Protein AF-A0A4P6V198-F1 (afdb_monomer)

Mean predicted aligned error: 19.73 Å

pLDDT: mean 72.61, std 20.91, range [28.31, 97.06]

Nearest PDB structures (foldseek):
  2jw1-assembly1_A  TM=6.319E-01  e=1.980E-02  Shigella flexneri

InterPro domains:
  IPR005184 Domain of unknown function DUF306, Meta/HslJ [PF03724] (179-260)
  IPR038670 HslJ-like superfamily [G3DSA:2.40.128.270] (161-264)
  IPR053147 Heat shock protein HslJ-like [PTHR35535] (14-261)

Radius of gyration: 47.32 Å; Cα contacts (8 Å, |Δi|>4): 267; chains: 1; bounding box: 116×86×100 Å

Organism: NCBI:txid1852022

Sequence (266 aa):
MKKWLVSSVSVLALLTLAACGGEDEEAARTPAETTTEQASEPAPAETESEVEREVGEAGDAIGDAARETGEAARAATEEAGETLRDMAGTANEAAQGAGETASRLRNDAEEAAGQAAEGARQLADDAASALEDAANGLSGAADGAGAAETAENALAAAGLAGPLAGTRWAWADADGAFVAFRASEISGNSGCNSFTGTFEAGEEGALEIGPLASTRMACAEAVMAAEAEFLEALQSASAYAIDGDTLTLSDADGNAVLVLDRAAAE

Solvent-accessible surface area (backbone atoms only — not comparable to full-atom values): 15539 Å² total; per-residue (Å²): 142,83,87,90,84,87,87,88,82,88,81,94,83,79,85,80,91,80,89,81,88,78,88,86,78,84,75,83,81,82,88,82,79,91,78,82,85,85,84,89,78,82,79,77,85,75,56,71,70,57,60,54,48,54,53,47,55,54,48,51,54,50,52,51,52,53,48,51,53,50,53,52,51,48,52,54,51,49,54,50,53,50,52,50,50,52,52,50,48,55,54,51,52,52,53,50,54,52,51,53,50,54,50,49,56,49,53,53,51,54,48,51,52,48,52,52,52,50,51,55,48,51,52,50,54,51,36,51,50,48,51,52,54,47,54,56,48,56,76,72,57,92,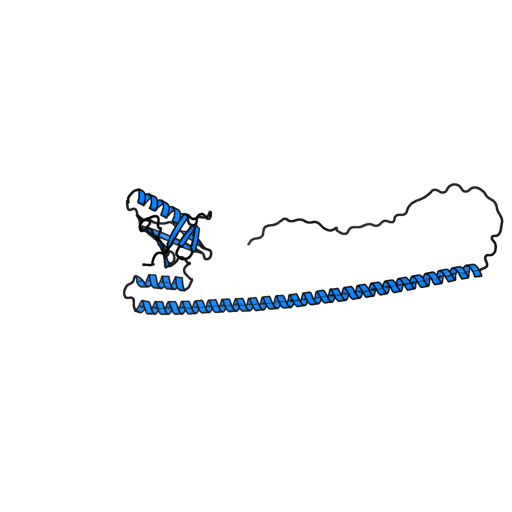56,88,68,58,60,56,56,49,54,45,52,44,33,37,73,52,67,74,26,41,96,53,34,75,40,27,30,30,35,87,93,34,76,79,15,31,45,33,30,39,81,52,37,34,35,36,30,44,51,64,33,49,37,39,33,36,45,49,60,48,100,84,34,40,31,47,48,49,79,72,49,65,59,87,68,88,65,59,71,72,47,52,52,52,23,50,54,51,57,49,33,55,56,50,25,36,27,48,48,78,57,93,57,35,41,39,29,15,29,88,89,66,48,78,57,44,68,26,40,63,39,81,74,128

Structure (mmCIF, N/CA/C/O backbone):
data_AF-A0A4P6V198-F1
#
_entry.id   AF-A0A4P6V198-F1
#
loop_
_atom_site.group_PDB
_atom_site.id
_atom_site.type_symbol
_atom_site.label_atom_id
_atom_site.label_alt_id
_atom_site.label_comp_id
_atom_site.label_asym_id
_atom_site.label_entity_id
_atom_site.label_seq_id
_atom_site.pdbx_PDB_ins_code
_atom_site.Cartn_x
_atom_site.Cartn_y
_atom_site.Cartn_z
_atom_site.occupancy
_atom_site.B_iso_or_equiv
_atom_site.auth_seq_id
_atom_site.auth_comp_id
_atom_site.auth_asym_id
_atom_site.auth_atom_id
_atom_site.pdbx_PDB_model_num
ATOM 1 N N . MET A 1 1 ? 2.540 13.621 17.315 1.00 40.84 1 MET A N 1
ATOM 2 C CA . MET A 1 1 ? 2.196 14.957 16.777 1.00 40.84 1 MET A CA 1
ATOM 3 C C . MET A 1 1 ? 1.102 14.786 15.740 1.00 40.84 1 MET A C 1
ATOM 5 O O . MET A 1 1 ? 1.412 14.206 14.715 1.00 40.84 1 MET A O 1
ATOM 9 N N . LYS A 1 2 ? -0.132 15.239 16.003 1.00 37.00 2 LYS A N 1
ATOM 10 C CA . LYS A 1 2 ? -1.037 15.890 15.029 1.00 37.00 2 LYS A CA 1
ATOM 11 C C . LYS A 1 2 ? -2.429 16.040 15.643 1.00 37.00 2 LYS A C 1
ATOM 13 O O . LYS A 1 2 ? -3.221 15.114 15.727 1.00 37.00 2 LYS A O 1
ATOM 18 N N . LYS A 1 3 ? -2.644 17.253 16.145 1.00 40.50 3 LYS A N 1
ATOM 19 C CA . LYS A 1 3 ? -3.947 17.885 16.325 1.00 40.50 3 LYS A CA 1
ATOM 20 C C . LYS A 1 3 ? -4.350 18.464 14.957 1.00 40.50 3 LYS A C 1
ATOM 22 O O . LYS A 1 3 ? -3.453 18.999 14.312 1.00 40.50 3 LYS A O 1
ATOM 27 N N . TRP A 1 4 ? -5.648 18.425 14.629 1.00 32.69 4 TRP A N 1
ATOM 28 C CA . TRP A 1 4 ? -6.459 19.358 13.803 1.00 32.69 4 TRP A CA 1
ATOM 29 C C . TRP A 1 4 ? -7.297 18.756 12.663 1.00 32.69 4 TRP A C 1
ATOM 31 O O . TRP A 1 4 ? -6.743 18.198 11.725 1.00 32.69 4 TRP A O 1
ATOM 41 N N . LEU A 1 5 ? -8.615 19.016 12.774 1.00 45.00 5 LEU A N 1
ATOM 42 C CA . LEU A 1 5 ? -9.682 19.328 11.786 1.00 45.00 5 LEU A CA 1
ATOM 43 C C . LEU A 1 5 ? -10.990 18.731 12.351 1.00 45.00 5 LEU A C 1
ATOM 45 O O . LEU A 1 5 ? -11.148 17.521 12.349 1.00 45.00 5 LEU A O 1
ATOM 49 N N . VAL A 1 6 ? -11.849 19.418 13.115 1.00 36.91 6 VAL A N 1
ATOM 50 C CA . VAL A 1 6 ? -12.606 20.681 12.956 1.00 36.91 6 VAL A CA 1
ATOM 51 C C . VAL A 1 6 ? -13.724 20.622 11.898 1.00 36.91 6 VAL A C 1
ATOM 53 O O . VAL A 1 6 ? -13.463 20.703 10.706 1.00 36.91 6 VAL A O 1
ATOM 56 N N . SER A 1 7 ? -14.954 20.653 12.431 1.00 32.94 7 SER A N 1
ATOM 57 C CA . SER A 1 7 ? -16.168 21.341 11.954 1.00 32.94 7 SER A CA 1
ATOM 58 C C . SER A 1 7 ? -17.193 20.676 11.027 1.00 32.94 7 SER A C 1
ATOM 60 O O . SER A 1 7 ? -16.883 20.102 9.994 1.00 32.94 7 SER A O 1
ATOM 62 N N . SER A 1 8 ? -18.445 21.002 11.388 1.00 34.62 8 SER A N 1
ATOM 63 C CA . SER A 1 8 ? -19.663 21.112 10.573 1.00 34.62 8 SER A CA 1
ATOM 64 C C . SER A 1 8 ? -20.494 19.852 10.353 1.00 34.62 8 SER A C 1
ATOM 66 O O . SER A 1 8 ? -20.319 19.199 9.339 1.00 34.62 8 SER A O 1
ATOM 68 N N . VAL A 1 9 ? -21.500 19.626 11.216 1.00 33.91 9 VAL A N 1
ATOM 69 C CA . VAL A 1 9 ? -22.933 19.737 10.848 1.00 33.91 9 VAL A CA 1
ATOM 70 C C . VAL A 1 9 ? -23.747 20.136 12.099 1.00 33.91 9 VAL A C 1
ATOM 72 O O . VAL A 1 9 ? -23.619 19.533 13.160 1.00 33.91 9 VAL A O 1
ATOM 75 N N . SER A 1 10 ? -24.552 21.191 11.959 1.00 35.16 10 SER A N 1
ATOM 76 C CA . SER A 1 10 ? -25.584 21.706 12.878 1.00 35.16 10 SER A CA 1
ATOM 77 C C . SER A 1 10 ? -26.632 20.644 13.267 1.00 35.16 10 SER A C 1
ATOM 79 O O . SER A 1 10 ? -26.852 19.704 12.519 1.00 35.16 10 SER A O 1
ATOM 81 N N . VAL A 1 11 ? -27.287 20.718 14.430 1.00 34.97 11 VAL A N 1
ATOM 82 C CA . VAL A 1 11 ? -28.686 21.180 14.647 1.00 34.97 11 VAL A CA 1
ATOM 83 C C . VAL A 1 11 ? -28.901 21.055 16.173 1.00 34.97 11 VAL A C 1
ATOM 85 O O . VAL A 1 11 ? -28.734 19.973 16.719 1.00 34.97 11 VAL A O 1
ATOM 88 N N . LEU A 1 12 ? -28.976 22.130 16.961 1.00 35.75 12 LEU A N 1
ATOM 89 C CA . LEU A 1 12 ? -30.140 22.993 17.221 1.00 35.75 12 LEU A CA 1
ATOM 90 C C . LEU A 1 12 ? -31.335 22.282 17.907 1.00 35.75 12 LEU A C 1
ATOM 92 O O . LEU A 1 12 ? -32.304 21.939 17.243 1.00 35.75 12 LEU A O 1
ATOM 96 N N . ALA A 1 13 ? -31.253 22.105 19.233 1.00 33.19 13 ALA A N 1
ATOM 97 C CA . ALA A 1 13 ? -32.339 21.938 20.225 1.00 33.19 13 ALA A CA 1
ATOM 98 C C . ALA A 1 13 ? -31.659 21.583 21.571 1.00 33.19 13 ALA A C 1
ATOM 100 O O . ALA A 1 13 ? -30.777 20.740 21.577 1.00 33.19 13 ALA A O 1
ATOM 101 N N . LEU A 1 14 ? -31.921 22.142 22.748 1.00 34.50 14 LEU A N 1
ATOM 102 C CA . LEU A 1 14 ? -32.991 22.982 23.253 1.00 34.50 14 LEU A CA 1
ATOM 103 C C . LEU A 1 14 ? -32.466 23.728 24.495 1.00 34.50 14 LEU A C 1
ATOM 105 O O . LEU A 1 14 ? -31.625 23.231 25.239 1.00 34.50 14 LEU A O 1
ATOM 109 N N . LEU A 1 15 ? -33.005 24.934 24.631 1.00 34.47 15 LEU A N 1
ATOM 110 C CA . LEU A 1 15 ? -32.982 25.918 25.710 1.00 34.47 15 LEU A CA 1
ATOM 111 C C . LEU A 1 15 ? -32.328 25.587 27.065 1.00 34.47 15 LEU A C 1
ATOM 113 O O . LEU A 1 15 ? -32.734 24.706 27.818 1.00 34.47 15 LEU A O 1
ATOM 117 N N . THR A 1 16 ? -31.435 26.505 27.417 1.00 35.50 16 THR A N 1
ATOM 118 C CA . THR A 1 16 ? -30.946 26.880 28.741 1.00 35.50 16 THR A CA 1
ATOM 119 C C . THR A 1 16 ? -32.055 27.407 29.662 1.00 35.50 16 THR A C 1
ATOM 121 O O . THR A 1 16 ? -32.848 28.268 29.284 1.00 35.50 16 THR A O 1
ATOM 124 N N . LEU A 1 17 ? -32.012 26.940 30.912 1.00 44.22 17 LEU A N 1
ATOM 125 C CA . LEU A 1 17 ? -32.539 27.590 32.115 1.00 44.22 17 LEU A CA 1
ATOM 126 C C . LEU A 1 17 ? -32.176 29.087 32.172 1.00 44.22 17 LEU A C 1
ATOM 128 O O . LEU A 1 17 ? -30.987 29.407 32.176 1.00 44.22 17 LEU A O 1
ATOM 132 N N . ALA A 1 18 ? -33.177 29.960 32.345 1.00 35.22 18 ALA A N 1
ATOM 133 C CA . ALA A 1 18 ? -33.109 31.158 33.195 1.00 35.22 18 ALA A CA 1
ATOM 134 C C . ALA A 1 18 ? -34.484 31.859 33.346 1.00 35.22 18 ALA A C 1
ATOM 136 O O . ALA A 1 18 ? -34.952 32.505 32.417 1.00 35.22 18 ALA A O 1
ATOM 137 N N . ALA A 1 19 ? -35.011 31.796 34.576 1.00 35.72 19 ALA A N 1
ATOM 138 C CA . ALA A 1 19 ? -35.642 32.878 35.354 1.00 35.72 19 ALA A CA 1
ATOM 139 C C . ALA A 1 19 ? -37.069 33.422 35.068 1.00 35.72 19 ALA A C 1
ATOM 141 O O . ALA A 1 19 ? -37.532 33.502 33.937 1.00 35.72 19 ALA A O 1
ATOM 142 N N . CYS A 1 20 ? -37.639 33.917 36.187 1.00 28.31 20 CYS A N 1
ATOM 143 C CA . CYS A 1 20 ? -38.848 34.730 36.440 1.00 28.31 20 CYS A CA 1
ATOM 144 C C . CYS A 1 20 ? -40.138 33.940 36.751 1.00 28.31 20 CYS A C 1
ATOM 146 O O . CYS A 1 20 ? -40.516 33.064 35.992 1.00 28.31 20 CYS A O 1
ATOM 148 N N . GLY A 1 21 ? -40.848 34.141 37.872 1.00 42.28 21 GLY A N 1
ATOM 149 C CA . GLY A 1 21 ? -40.947 35.330 38.732 1.00 42.28 21 GLY A CA 1
ATOM 150 C C . GLY A 1 21 ? -41.993 36.299 38.166 1.00 42.28 21 GLY A C 1
ATOM 151 O O . GLY A 1 21 ? -41.700 36.961 37.177 1.00 42.28 21 GLY A O 1
ATOM 152 N N . GLY A 1 22 ? -43.178 36.343 38.782 1.00 33.78 22 GLY A N 1
ATOM 153 C CA . GLY A 1 22 ? -44.373 37.119 38.399 1.00 33.78 22 GLY A CA 1
ATOM 154 C C . GLY A 1 22 ? -45.608 36.269 38.731 1.00 33.78 22 GLY A C 1
ATOM 155 O O . GLY A 1 22 ? -45.786 35.227 38.114 1.00 33.78 22 GLY A O 1
ATOM 156 N N . GLU A 1 23 ? -46.403 36.475 39.785 1.00 45.78 23 GLU A N 1
ATOM 157 C CA . GLU A 1 23 ? -46.925 37.715 40.387 1.00 45.78 23 GLU A CA 1
ATOM 158 C C . GLU A 1 23 ? -47.629 38.596 39.347 1.00 45.78 23 GLU A C 1
ATOM 160 O O . GLU A 1 23 ? -47.163 39.684 39.036 1.00 45.78 23 GLU A O 1
ATOM 165 N N . ASP A 1 24 ? -48.751 38.111 38.804 1.00 36.38 24 ASP A N 1
ATOM 166 C CA . ASP A 1 24 ? -49.714 38.960 38.097 1.00 36.38 24 ASP A CA 1
ATOM 167 C C . ASP A 1 24 ? -50.884 39.287 39.028 1.00 36.38 24 ASP A C 1
ATOM 169 O O . ASP A 1 24 ? -51.886 38.582 39.162 1.00 36.38 24 ASP A O 1
ATOM 173 N N . GLU A 1 25 ? -50.658 40.395 39.718 1.00 45.28 25 GLU A N 1
ATOM 174 C CA . GLU A 1 25 ? -51.584 41.193 40.493 1.00 45.28 25 GLU A CA 1
ATOM 175 C C . GLU A 1 25 ? -52.356 42.080 39.498 1.00 45.28 25 GLU A C 1
ATOM 177 O O . GLU A 1 25 ? -51.884 43.146 39.099 1.00 45.28 25 GLU A O 1
ATOM 182 N N . GLU A 1 26 ? -53.528 41.632 39.025 1.00 37.88 26 GLU A N 1
ATOM 183 C CA . GLU A 1 26 ? -54.365 42.468 38.157 1.00 37.88 26 GLU A CA 1
ATOM 184 C C . GLU A 1 26 ? -55.103 43.526 38.987 1.00 37.88 26 GLU A C 1
ATOM 186 O O . GLU A 1 26 ? -55.989 43.263 39.805 1.00 37.88 26 GLU A O 1
ATOM 191 N N . ALA A 1 27 ? -54.655 44.755 38.763 1.00 37.22 27 ALA A N 1
ATOM 192 C CA . ALA A 1 27 ? -55.004 45.960 39.471 1.00 37.22 27 ALA A CA 1
ATOM 193 C C . ALA A 1 27 ? -56.442 46.448 39.219 1.00 37.22 27 ALA A C 1
ATOM 195 O O . ALA A 1 27 ? -56.922 46.569 38.095 1.00 37.22 27 ALA A O 1
ATOM 196 N N . ALA A 1 28 ? -57.048 46.883 40.324 1.00 35.72 28 ALA A N 1
ATOM 197 C CA . ALA A 1 28 ? -57.717 48.173 40.469 1.00 35.72 28 ALA A CA 1
ATOM 198 C C . ALA A 1 28 ? -58.788 48.551 39.426 1.00 35.72 28 ALA A C 1
ATOM 200 O O . ALA A 1 28 ? -58.559 49.329 38.498 1.00 35.72 28 ALA A O 1
ATOM 201 N N . ARG A 1 29 ? -60.035 48.162 39.720 1.00 36.47 29 ARG A N 1
ATOM 202 C CA . ARG A 1 29 ? -61.213 48.949 39.335 1.00 36.47 29 ARG A CA 1
ATOM 203 C C . ARG A 1 29 ? -61.561 49.906 40.480 1.00 36.47 29 ARG A C 1
ATOM 205 O O . ARG A 1 29 ? -61.741 49.492 41.619 1.00 36.47 29 ARG A O 1
ATOM 212 N N . THR A 1 30 ? -61.599 51.191 40.155 1.00 37.06 30 THR A N 1
ATOM 213 C CA . THR A 1 30 ? -61.877 52.341 41.028 1.00 37.06 30 THR A CA 1
ATOM 214 C C . THR A 1 30 ? -63.181 52.215 41.830 1.00 37.06 30 THR A C 1
ATOM 216 O O . THR A 1 30 ? -64.181 51.776 41.256 1.00 37.06 30 THR A O 1
ATOM 219 N N . PRO A 1 31 ? -63.237 52.689 43.090 1.00 41.53 31 PRO A N 1
ATOM 220 C CA . PRO A 1 31 ? -64.488 52.803 43.828 1.00 41.53 31 PRO A CA 1
ATOM 221 C C . PRO A 1 31 ? -65.254 54.061 43.388 1.00 41.53 31 PRO A C 1
ATOM 223 O O . PRO A 1 31 ? -64.738 55.176 43.468 1.00 41.53 31 PRO A O 1
ATOM 226 N N . ALA A 1 32 ? -66.490 53.876 42.922 1.00 39.16 32 ALA A N 1
ATOM 227 C CA . ALA A 1 32 ? -67.470 54.946 42.792 1.00 39.16 32 ALA A CA 1
ATOM 228 C C . ALA A 1 32 ? -68.222 55.092 44.125 1.00 39.16 32 ALA A C 1
ATOM 230 O O . ALA A 1 32 ? -68.889 54.168 44.576 1.00 39.16 32 ALA A O 1
ATOM 231 N N . GLU A 1 33 ? -68.015 56.251 44.741 1.00 36.88 33 GLU A N 1
ATOM 232 C CA . GLU A 1 33 ? -68.919 57.035 45.590 1.00 36.88 33 GLU A CA 1
ATOM 233 C C . GLU A 1 33 ? -69.949 56.299 46.466 1.00 36.88 33 GLU A C 1
ATOM 235 O O . GLU A 1 33 ? -71.033 55.908 46.041 1.00 36.88 33 GLU A O 1
ATOM 240 N N . THR A 1 34 ? -69.638 56.264 47.762 1.00 35.41 34 THR A N 1
ATOM 241 C CA . THR A 1 34 ? -70.604 56.114 48.851 1.00 35.41 34 THR A CA 1
ATOM 242 C C . THR A 1 34 ? -71.320 57.444 49.077 1.00 35.41 34 THR A C 1
ATOM 244 O O . THR A 1 34 ? -70.694 58.433 49.456 1.00 35.41 34 THR A O 1
ATOM 247 N N . THR A 1 35 ? -72.642 57.478 48.935 1.00 36.41 35 THR A N 1
ATOM 248 C CA . THR A 1 35 ? -73.511 58.390 49.696 1.00 36.41 35 THR A CA 1
ATOM 249 C C . THR A 1 35 ? -74.859 57.709 49.932 1.00 36.41 35 THR A C 1
ATOM 251 O O . THR A 1 35 ? -75.314 56.947 49.083 1.00 36.41 35 THR A O 1
ATOM 254 N N . THR A 1 36 ? -75.460 58.036 51.084 1.00 37.34 36 THR A N 1
ATOM 255 C CA . THR A 1 36 ? -76.776 57.621 51.614 1.00 37.34 36 THR A CA 1
ATOM 256 C C . THR A 1 36 ? -76.682 56.361 52.484 1.00 37.34 36 THR A C 1
ATOM 258 O O . THR A 1 36 ? -76.575 55.253 51.982 1.00 37.34 36 THR A O 1
ATOM 261 N N . GLU A 1 37 ? -76.461 56.458 53.799 1.00 43.19 37 GLU A N 1
ATOM 262 C CA . GLU A 1 37 ? -77.313 57.025 54.869 1.00 43.19 37 GLU A CA 1
ATOM 263 C C . GLU A 1 37 ? -78.656 56.291 55.043 1.00 43.19 37 GLU A C 1
ATOM 265 O O . GLU A 1 37 ? -79.397 56.113 54.085 1.00 43.19 37 GLU A O 1
ATOM 270 N N . GLN A 1 38 ? -78.967 55.989 56.314 1.00 38.66 38 GLN A N 1
ATOM 271 C CA . GLN A 1 38 ? -80.179 55.374 56.893 1.00 38.66 38 GLN A CA 1
ATOM 272 C C . GLN A 1 38 ? -80.103 53.843 57.041 1.00 38.66 38 GLN A C 1
ATOM 274 O O . GLN A 1 38 ? -80.097 53.102 56.072 1.00 38.66 38 GLN A O 1
ATOM 279 N N . ALA A 1 39 ? -79.785 53.326 58.230 1.00 37.56 39 ALA A N 1
ATOM 280 C CA . ALA A 1 39 ? -80.599 53.246 59.451 1.00 37.56 39 ALA A CA 1
ATOM 281 C C . ALA A 1 39 ? -81.556 52.042 59.456 1.00 37.56 39 ALA A C 1
ATOM 283 O O . ALA A 1 39 ? -82.520 51.999 58.709 1.00 37.56 39 ALA A O 1
ATOM 284 N N . SER A 1 40 ? -81.309 51.169 60.440 1.00 47.22 40 SER A N 1
ATOM 285 C CA . SER A 1 40 ? -82.310 50.409 61.193 1.00 47.22 40 SER A CA 1
ATOM 286 C C . SER A 1 40 ? -83.141 49.366 60.441 1.00 47.22 40 SER A C 1
ATOM 288 O O . SER A 1 40 ? -84.242 49.669 60.013 1.00 47.22 40 SER A O 1
ATOM 290 N N . GLU A 1 41 ? -82.701 48.106 60.500 1.00 47.69 41 GLU A N 1
ATOM 291 C CA . GLU A 1 41 ? -83.552 46.937 60.790 1.00 47.69 41 GLU A CA 1
ATOM 292 C C . GLU A 1 41 ? -82.649 45.751 61.206 1.00 47.69 41 GLU A C 1
ATOM 294 O O . GLU A 1 41 ? -81.557 45.601 60.651 1.00 47.69 41 GLU A O 1
ATOM 299 N N . PRO A 1 42 ? -83.010 44.943 62.224 1.00 50.31 42 PRO A N 1
ATOM 300 C CA . PRO A 1 42 ? -82.193 43.809 62.643 1.00 50.31 42 PRO A CA 1
ATOM 301 C C . PRO A 1 42 ? -82.349 42.666 61.631 1.00 50.31 42 PRO A C 1
ATOM 303 O O . PRO A 1 42 ? -83.466 42.221 61.371 1.00 50.31 42 PRO A O 1
ATOM 306 N N . ALA A 1 43 ? -81.240 42.171 61.077 1.00 46.41 43 ALA A N 1
ATOM 307 C CA . ALA A 1 43 ? -81.253 40.906 60.347 1.00 46.41 43 ALA A CA 1
ATOM 308 C C . ALA A 1 43 ? -81.722 39.782 61.297 1.00 46.41 43 ALA A C 1
ATOM 310 O O . ALA A 1 43 ? -81.362 39.803 62.482 1.00 46.41 43 ALA A O 1
ATOM 311 N N . PRO A 1 44 ? -82.564 38.845 60.827 1.00 49.88 44 PRO A N 1
ATOM 312 C CA . PRO A 1 44 ? -83.130 37.805 61.673 1.00 49.88 44 PRO A CA 1
ATOM 313 C C . PRO A 1 44 ? -82.014 36.921 62.233 1.00 49.88 44 PRO A C 1
ATOM 315 O O . PRO A 1 44 ? -80.986 36.718 61.593 1.00 49.88 44 PRO A O 1
ATOM 318 N N . ALA A 1 45 ? -82.217 36.409 63.446 1.00 52.22 45 ALA A N 1
ATOM 319 C CA . ALA A 1 45 ? -81.356 35.399 64.037 1.00 52.22 45 ALA A CA 1
ATOM 320 C C . ALA A 1 45 ? -81.392 34.139 63.159 1.00 52.22 45 ALA A C 1
ATOM 322 O O . ALA A 1 45 ? -82.294 33.313 63.291 1.00 52.22 45 ALA A O 1
ATOM 323 N N . GLU A 1 46 ? -80.432 34.017 62.246 1.00 50.97 46 GLU A N 1
ATOM 324 C CA . GLU A 1 46 ? -80.114 32.741 61.621 1.00 50.97 46 GLU A CA 1
ATOM 325 C C . GLU A 1 46 ? -79.646 31.832 62.758 1.00 50.97 46 GLU A C 1
ATOM 327 O O . GLU A 1 46 ? -78.729 32.157 63.515 1.00 50.97 46 GLU A O 1
ATOM 332 N N . THR A 1 47 ? -80.392 30.760 62.990 1.00 56.62 47 THR A N 1
ATOM 333 C CA . THR A 1 47 ? -80.166 29.855 64.114 1.00 56.62 47 THR A CA 1
ATOM 334 C C . THR A 1 47 ? -78.773 29.240 63.987 1.00 56.62 47 THR A C 1
ATOM 336 O O . THR A 1 47 ? -78.469 28.703 62.924 1.00 56.62 47 THR A O 1
ATOM 339 N N . GLU A 1 48 ? -77.957 29.267 65.051 1.00 59.81 48 GLU A N 1
ATOM 340 C CA . GLU A 1 48 ? -76.603 28.666 65.107 1.00 59.81 48 GLU A CA 1
ATOM 341 C C . GLU A 1 48 ? -76.539 27.255 64.477 1.00 59.81 48 GLU A C 1
ATOM 343 O O . GLU A 1 48 ? -75.542 26.898 63.858 1.00 59.81 48 GLU A O 1
ATOM 348 N N . SER A 1 49 ? -77.645 26.503 64.515 1.00 64.00 49 SER A N 1
ATOM 349 C CA . SER A 1 49 ? -77.793 25.174 63.915 1.00 64.00 49 SER A CA 1
ATOM 350 C C . SER A 1 49 ? -77.687 25.096 62.383 1.00 64.00 49 SER A C 1
ATOM 352 O O . SER A 1 49 ? -77.335 24.037 61.872 1.00 64.00 49 SER A O 1
ATOM 354 N N . GLU A 1 50 ? -78.019 26.151 61.630 1.00 68.25 50 GLU A N 1
ATOM 355 C CA . GLU A 1 50 ? -77.894 26.147 60.156 1.00 68.25 50 GLU A CA 1
ATOM 356 C C . GLU A 1 50 ? -76.432 26.369 59.744 1.00 68.25 50 GLU A C 1
ATOM 358 O O . GLU A 1 50 ? -75.893 25.622 58.928 1.00 68.25 50 GLU A O 1
ATOM 363 N N . VAL A 1 51 ? -75.760 27.315 60.408 1.00 68.88 51 VAL A N 1
ATOM 364 C CA . VAL A 1 51 ? -74.331 27.598 60.218 1.00 68.88 51 VAL A CA 1
ATOM 365 C C . VAL A 1 51 ? -73.480 26.378 60.586 1.00 68.88 51 VAL A C 1
ATOM 367 O O . VAL A 1 51 ? -72.583 26.010 59.834 1.00 68.88 51 VAL A O 1
ATOM 370 N N . GLU A 1 52 ? -73.777 25.693 61.696 1.00 72.50 52 GLU A N 1
ATOM 371 C CA . GLU A 1 52 ? -73.081 24.450 62.067 1.00 72.50 52 GLU A CA 1
ATOM 372 C C . GLU A 1 52 ? -73.282 23.324 61.038 1.00 72.50 52 GLU A C 1
ATOM 374 O O . GLU A 1 52 ? -72.355 22.553 60.779 1.00 72.50 52 GLU A O 1
ATOM 379 N N . ARG A 1 53 ? -74.467 23.237 60.416 1.00 76.25 53 ARG A N 1
ATOM 380 C CA . ARG A 1 53 ? -74.766 22.229 59.390 1.00 76.25 53 ARG A CA 1
ATOM 381 C C . ARG A 1 53 ? -73.994 22.491 58.096 1.00 76.25 53 ARG A C 1
ATOM 383 O O . ARG A 1 53 ? -73.420 21.556 57.545 1.00 76.25 53 ARG A O 1
ATOM 390 N N . GLU A 1 54 ? -73.947 23.739 57.631 1.00 73.50 54 GLU A N 1
ATOM 391 C CA . GLU A 1 54 ? -73.175 24.113 56.437 1.00 73.50 54 GLU A CA 1
ATOM 392 C C . GLU A 1 54 ? -71.662 23.981 56.658 1.00 73.50 54 GLU A C 1
ATOM 394 O O . GLU A 1 54 ? -70.948 23.504 55.776 1.00 73.50 54 GLU A O 1
ATOM 399 N N . VAL A 1 55 ? -71.165 24.326 57.853 1.00 77.31 55 VAL A N 1
ATOM 400 C CA . VAL A 1 55 ? -69.756 24.115 58.224 1.00 77.31 55 VAL A CA 1
ATOM 401 C C . VAL A 1 55 ? -69.408 22.622 58.273 1.00 77.31 55 VAL A C 1
ATOM 403 O O . VAL A 1 55 ? -68.325 22.240 57.830 1.00 77.31 55 VAL A O 1
ATOM 406 N N . GLY A 1 56 ? -70.316 21.769 58.759 1.00 82.88 56 GLY A N 1
ATOM 407 C CA . GLY A 1 56 ? -70.149 20.312 58.733 1.00 82.88 56 GLY A CA 1
ATOM 408 C C . GLY A 1 56 ? -70.077 19.745 57.312 1.00 82.88 56 GLY A C 1
ATOM 409 O O . GLY A 1 56 ? -69.141 19.017 56.993 1.00 82.88 56 GLY A O 1
ATOM 410 N N . GLU A 1 57 ? -71.003 20.146 56.437 1.00 82.62 57 GLU A N 1
ATOM 411 C CA . GLU A 1 57 ? -71.056 19.704 55.033 1.00 82.62 57 GLU A CA 1
ATOM 412 C C . GLU A 1 57 ? -69.821 20.165 54.236 1.00 82.62 57 GLU A C 1
ATOM 414 O O . GLU A 1 57 ? -69.248 19.398 53.458 1.00 82.62 57 GLU A O 1
ATOM 419 N N . ALA A 1 58 ? -69.338 21.386 54.492 1.00 79.06 58 ALA A N 1
ATOM 420 C CA . ALA A 1 58 ? -68.076 21.874 53.942 1.00 79.06 58 ALA A CA 1
ATOM 421 C C . ALA A 1 58 ? -66.862 21.084 54.469 1.00 79.06 58 ALA A C 1
ATOM 423 O O . ALA A 1 58 ? -65.938 20.796 53.708 1.00 79.06 58 ALA A O 1
ATOM 424 N N . GLY A 1 59 ? -66.858 20.709 55.752 1.00 85.69 59 GLY A N 1
ATOM 425 C CA . GLY A 1 59 ? -65.813 19.880 56.356 1.00 85.69 59 GLY A CA 1
ATOM 426 C C . GLY A 1 59 ? -65.731 18.481 55.740 1.00 85.69 59 GLY A C 1
ATOM 427 O O . GLY A 1 59 ? -64.632 18.028 55.411 1.00 85.69 59 GLY A O 1
ATOM 428 N N . ASP A 1 60 ? -66.878 17.835 55.521 1.00 89.12 60 ASP A N 1
ATOM 429 C CA . ASP A 1 60 ? -66.963 16.522 54.872 1.00 89.12 60 ASP A CA 1
ATOM 430 C C . ASP A 1 60 ? -66.482 16.588 53.414 1.00 89.12 60 ASP A C 1
ATOM 432 O O . ASP A 1 60 ? -65.646 15.780 53.004 1.00 89.12 60 ASP A O 1
ATOM 436 N N . ALA A 1 61 ? -66.903 17.608 52.655 1.00 85.12 61 ALA A N 1
ATOM 437 C CA . ALA A 1 61 ? -66.449 17.820 51.278 1.00 85.12 61 ALA A CA 1
ATOM 438 C C . ALA A 1 61 ? -64.927 18.046 51.185 1.00 85.12 61 ALA A C 1
ATOM 440 O O . ALA A 1 61 ? -64.265 17.518 50.288 1.00 85.12 61 ALA A O 1
ATOM 441 N N . ILE A 1 62 ? -64.348 18.797 52.130 1.00 81.69 62 ILE A N 1
ATOM 442 C CA . ILE A 1 62 ? -62.893 18.985 52.229 1.00 81.69 62 ILE A CA 1
ATOM 443 C C . ILE A 1 62 ? -62.198 17.662 52.584 1.00 81.69 62 ILE A C 1
ATOM 445 O O . ILE A 1 62 ? -61.152 17.349 52.012 1.00 81.69 62 ILE A O 1
ATOM 449 N N . GLY A 1 63 ? -62.763 16.876 53.505 1.00 86.94 63 GLY A N 1
ATOM 450 C CA . GLY A 1 63 ? -62.239 15.565 53.889 1.00 86.94 63 GLY A CA 1
ATOM 451 C C . GLY A 1 63 ? -62.214 14.572 52.724 1.00 86.94 63 GLY A C 1
ATOM 452 O O . GLY A 1 63 ? -61.204 13.898 52.510 1.00 86.94 63 GLY A O 1
ATOM 453 N N . ASP A 1 64 ? -63.284 14.529 51.931 1.00 90.88 64 ASP A N 1
ATOM 454 C CA . ASP A 1 64 ? -63.371 13.686 50.740 1.00 90.88 64 ASP A CA 1
ATOM 455 C C . ASP A 1 64 ? -62.397 14.124 49.644 1.00 90.88 64 ASP A C 1
ATOM 457 O O . ASP A 1 64 ? -61.674 13.282 49.106 1.00 90.88 64 ASP A O 1
ATOM 461 N N . ALA A 1 65 ? -62.282 15.430 49.382 1.00 80.44 65 ALA A N 1
ATOM 462 C CA . ALA A 1 65 ? -61.298 15.960 48.438 1.00 80.44 65 ALA A CA 1
ATOM 463 C C . ALA A 1 65 ? -59.851 15.661 48.882 1.00 80.44 65 ALA A C 1
ATOM 465 O O . ALA A 1 65 ? -58.999 15.302 48.066 1.00 80.44 65 ALA A O 1
ATOM 466 N N . ALA A 1 66 ? -59.552 15.751 50.183 1.00 78.38 66 ALA A N 1
ATOM 467 C CA . ALA A 1 66 ? -58.239 15.402 50.730 1.00 78.38 66 ALA A CA 1
ATOM 468 C C . ALA A 1 66 ? -57.928 13.898 50.594 1.00 78.38 66 ALA A C 1
ATOM 470 O O . ALA A 1 66 ? -56.787 13.512 50.332 1.00 78.38 66 ALA A O 1
ATOM 471 N N . ARG A 1 67 ? -58.938 13.035 50.750 1.00 90.12 67 ARG A N 1
ATOM 472 C CA . ARG A 1 67 ? -58.794 11.587 50.561 1.00 90.12 67 ARG A CA 1
ATOM 473 C C . ARG A 1 67 ? -58.572 11.235 49.090 1.00 90.12 67 ARG A C 1
ATOM 475 O O . ARG A 1 67 ? -57.637 10.494 48.800 1.00 90.12 67 ARG A O 1
ATOM 482 N N . GLU A 1 68 ? -59.358 11.803 48.178 1.00 88.25 68 GLU A N 1
ATOM 483 C CA . GLU A 1 68 ? -59.216 11.603 46.729 1.00 88.25 68 GLU A CA 1
ATOM 484 C C . GLU A 1 68 ? -57.848 12.081 46.223 1.00 88.25 68 GLU A C 1
ATOM 486 O O . GLU A 1 68 ? -57.140 11.348 45.533 1.00 88.25 68 GLU A O 1
ATOM 491 N N . THR A 1 69 ? -57.417 13.277 46.633 1.00 82.88 69 THR A N 1
ATOM 492 C CA . THR A 1 69 ? -56.084 13.796 46.281 1.00 82.88 69 THR A CA 1
ATOM 493 C C . THR A 1 69 ? -54.959 12.942 46.866 1.00 82.88 69 THR A C 1
ATOM 495 O O . THR A 1 69 ? -53.953 12.713 46.196 1.00 82.88 69 THR A O 1
ATOM 498 N N . GLY A 1 70 ? -55.127 12.410 48.080 1.00 79.25 70 GLY A N 1
ATOM 499 C CA . GLY A 1 70 ? -54.184 11.471 48.688 1.00 79.25 70 GLY A CA 1
ATOM 500 C C . GLY A 1 70 ? -54.110 10.122 47.963 1.00 79.25 70 GLY A C 1
ATOM 501 O O . GLY A 1 70 ? -53.019 9.572 47.804 1.00 79.25 70 GLY A O 1
ATOM 502 N N . GLU A 1 71 ? -55.242 9.588 47.502 1.00 88.44 71 GLU A N 1
ATOM 503 C CA . GLU A 1 71 ? -55.317 8.362 46.696 1.00 88.44 71 GLU A CA 1
ATOM 504 C C . GLU A 1 71 ? -54.664 8.563 45.321 1.00 88.44 71 GLU A C 1
ATOM 506 O O . GLU A 1 71 ? -53.822 7.755 44.924 1.00 88.44 71 GLU A O 1
ATOM 511 N N . ALA A 1 72 ? -54.952 9.680 44.648 1.00 76.31 72 ALA A N 1
ATOM 512 C CA . ALA A 1 72 ? -54.327 10.044 43.378 1.00 76.31 72 ALA A CA 1
ATOM 513 C C . ALA A 1 72 ? -52.808 10.242 43.515 1.00 76.31 72 ALA A C 1
ATOM 515 O O . ALA A 1 72 ? -52.041 9.750 42.688 1.00 76.31 72 ALA A O 1
ATOM 516 N N . ALA A 1 73 ? -52.351 10.900 44.587 1.00 64.75 73 ALA A N 1
ATOM 517 C CA . ALA A 1 73 ? -50.928 11.067 44.864 1.00 64.75 73 ALA A CA 1
ATOM 518 C C . ALA A 1 73 ? -50.227 9.720 45.102 1.00 64.75 73 ALA A C 1
ATOM 520 O O . ALA A 1 73 ? -49.133 9.503 44.584 1.00 64.75 73 ALA A O 1
ATOM 521 N N . ARG A 1 74 ? -50.856 8.791 45.839 1.00 81.19 74 ARG A N 1
ATOM 522 C CA . ARG A 1 74 ? -50.314 7.439 46.056 1.00 81.19 74 ARG A CA 1
ATOM 523 C C . ARG A 1 74 ? -50.209 6.651 44.754 1.00 81.19 74 ARG A C 1
ATOM 525 O O . ARG A 1 74 ? -49.140 6.110 44.485 1.00 81.19 74 ARG A O 1
ATOM 532 N N . ALA A 1 75 ? -51.264 6.649 43.939 1.00 85.69 75 ALA A N 1
ATOM 533 C CA . ALA A 1 75 ? -51.263 5.982 42.638 1.00 85.69 75 ALA A CA 1
ATOM 534 C C . ALA A 1 75 ? -50.158 6.537 41.723 1.00 85.69 75 ALA A C 1
ATOM 536 O O . ALA A 1 75 ? -49.371 5.772 41.174 1.00 85.69 75 ALA A O 1
ATOM 537 N N . ALA A 1 76 ? -50.016 7.865 41.655 1.00 67.75 76 ALA A N 1
ATOM 538 C CA . ALA A 1 76 ? -48.956 8.506 40.881 1.00 67.75 76 ALA A CA 1
ATOM 539 C C . ALA A 1 76 ? -47.547 8.141 41.389 1.00 67.75 76 ALA A C 1
ATOM 541 O O . ALA A 1 76 ? -46.633 7.937 40.591 1.00 67.75 76 ALA A O 1
ATOM 542 N N . THR A 1 77 ? -47.347 8.027 42.709 1.00 75.25 77 THR A N 1
ATOM 543 C CA . THR A 1 77 ? -46.054 7.582 43.262 1.00 75.25 77 THR A CA 1
ATOM 544 C C . THR A 1 77 ? -45.766 6.104 43.008 1.00 75.25 77 THR A C 1
ATOM 546 O O . THR A 1 77 ? -44.603 5.739 42.842 1.00 75.25 77 THR A O 1
ATOM 549 N N . GLU A 1 78 ? -46.795 5.258 42.969 1.00 90.44 78 GLU A N 1
ATOM 550 C CA . GLU A 1 78 ? -46.661 3.833 42.666 1.00 90.44 78 GLU A CA 1
ATOM 551 C C . GLU A 1 78 ? -46.282 3.629 41.195 1.00 90.44 78 GLU A C 1
ATOM 553 O O . GLU A 1 78 ? -45.265 2.991 40.924 1.00 90.44 78 GLU A O 1
ATOM 558 N N . GLU A 1 79 ? -46.988 4.290 40.273 1.00 84.31 79 GLU A N 1
ATOM 559 C CA . GLU A 1 79 ? -46.693 4.288 38.832 1.00 84.31 79 GLU A CA 1
ATOM 560 C C . GLU A 1 79 ? -4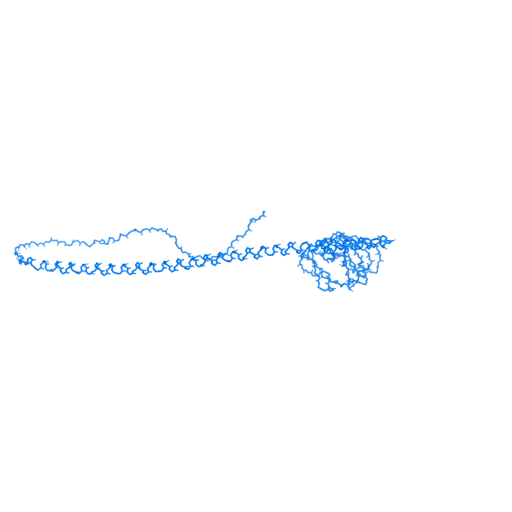5.287 4.840 38.534 1.00 84.31 79 GLU A C 1
ATOM 562 O O . GLU A 1 79 ? -44.5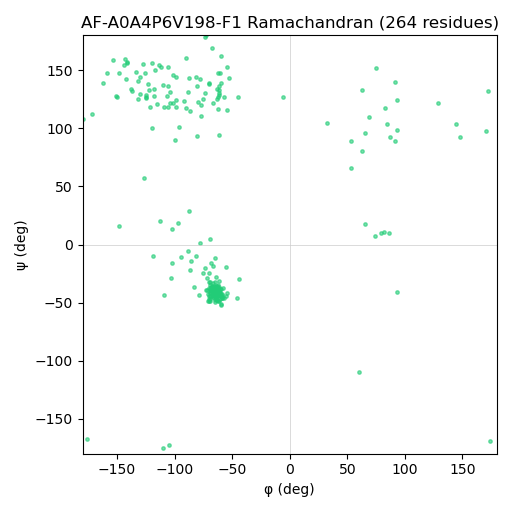06 4.244 37.782 1.00 84.31 79 GLU A O 1
ATOM 567 N N . ALA A 1 80 ? -44.905 5.947 39.181 1.00 71.81 80 ALA A N 1
ATOM 568 C CA . ALA A 1 80 ? -43.552 6.489 39.071 1.00 71.81 80 ALA A CA 1
ATOM 569 C C . ALA A 1 80 ? -42.498 5.507 39.617 1.00 71.81 80 ALA A C 1
ATOM 571 O O . ALA A 1 80 ? -41.420 5.355 39.040 1.00 71.81 80 ALA A O 1
ATOM 572 N N . GLY A 1 81 ? -42.802 4.815 40.718 1.00 80.94 81 GLY A N 1
ATOM 573 C CA . GLY A 1 81 ? -41.922 3.819 41.324 1.00 80.94 81 GLY A CA 1
ATOM 574 C C . GLY A 1 81 ? -41.765 2.544 40.491 1.00 80.94 81 GLY A C 1
ATOM 575 O O . GLY A 1 81 ? -40.701 1.923 40.533 1.00 80.94 81 GLY A O 1
ATOM 576 N N . GLU A 1 82 ? -42.796 2.136 39.753 1.00 90.12 82 GLU A N 1
ATOM 577 C CA . GLU A 1 82 ? -42.735 1.042 38.775 1.00 90.12 82 GLU A CA 1
ATOM 578 C C . GLU A 1 82 ? -41.899 1.443 37.561 1.00 90.12 82 GLU A C 1
ATOM 580 O O . GLU A 1 82 ? -40.928 0.760 37.240 1.00 90.12 82 GLU A O 1
ATOM 585 N N . THR A 1 83 ? -42.166 2.620 36.992 1.00 83.38 83 THR A N 1
ATOM 586 C CA . THR A 1 83 ? -41.396 3.162 35.862 1.00 83.38 83 THR A CA 1
ATOM 587 C C . THR A 1 83 ? -39.899 3.239 36.183 1.00 83.38 83 THR A C 1
ATOM 589 O O . THR A 1 83 ? -39.058 2.823 35.387 1.00 83.38 83 THR A O 1
ATOM 592 N N . LEU A 1 84 ? -39.536 3.719 37.379 1.00 81.06 84 LEU A N 1
ATOM 593 C CA . LEU A 1 84 ? -38.136 3.784 37.809 1.00 81.06 84 LEU A CA 1
ATOM 594 C C . LEU A 1 84 ? -37.496 2.399 37.982 1.00 81.06 84 LEU A C 1
ATOM 596 O O . LEU A 1 84 ? -36.311 2.241 37.680 1.00 81.06 84 LEU A O 1
ATOM 600 N N . ARG A 1 85 ? -38.250 1.397 38.453 1.00 88.56 85 ARG A N 1
ATOM 601 C CA . ARG A 1 85 ? -37.764 0.011 38.560 1.00 88.56 85 ARG A CA 1
ATOM 602 C C . ARG A 1 85 ? -37.488 -0.588 37.183 1.00 88.56 85 ARG A C 1
ATOM 604 O O . ARG A 1 85 ? -36.425 -1.181 37.002 1.00 88.56 85 ARG A O 1
ATOM 611 N N . ASP A 1 86 ? -38.370 -0.364 36.215 1.00 91.75 86 ASP A N 1
ATOM 612 C CA . ASP A 1 86 ? -38.199 -0.845 34.840 1.00 91.75 86 ASP A CA 1
ATOM 613 C C . ASP A 1 86 ? -37.014 -0.165 34.140 1.00 91.75 86 ASP A C 1
ATOM 615 O O . ASP A 1 86 ? -36.184 -0.823 33.501 1.00 91.75 86 ASP A O 1
ATOM 619 N N . MET A 1 87 ? -36.867 1.152 34.325 1.00 75.62 87 MET A N 1
ATOM 620 C CA . MET A 1 87 ? -35.708 1.901 33.830 1.00 75.62 87 MET A CA 1
ATOM 621 C C . MET A 1 87 ? -34.396 1.390 34.440 1.00 75.62 87 MET A C 1
ATOM 623 O O . MET A 1 87 ? -33.407 1.226 33.722 1.00 75.62 87 MET A O 1
ATOM 627 N N . ALA A 1 88 ? -34.374 1.104 35.746 1.00 77.25 88 ALA A N 1
ATOM 628 C CA . ALA A 1 88 ? -33.203 0.543 36.416 1.00 77.25 88 ALA A CA 1
ATOM 629 C C . ALA A 1 88 ? -32.869 -0.875 35.916 1.00 77.25 88 ALA A C 1
ATOM 631 O O . ALA A 1 88 ? -31.693 -1.187 35.722 1.00 77.25 88 ALA A O 1
ATOM 632 N N . GLY A 1 89 ? -33.883 -1.709 35.661 1.00 84.69 89 GLY A N 1
ATOM 633 C CA . GLY A 1 89 ? -33.717 -3.036 35.061 1.00 84.69 89 GLY A CA 1
ATOM 634 C C . GLY A 1 89 ? -33.067 -2.958 33.680 1.00 84.69 89 GLY A C 1
ATOM 635 O O . GLY A 1 89 ? -32.013 -3.555 33.460 1.00 84.69 89 GLY A O 1
ATOM 636 N N . THR A 1 90 ? -33.622 -2.119 32.804 1.00 85.00 90 THR A N 1
ATOM 637 C CA . THR A 1 90 ? -33.103 -1.890 31.445 1.00 85.00 90 THR A CA 1
ATOM 638 C C . THR A 1 90 ? -31.654 -1.385 31.466 1.00 85.00 90 THR A C 1
ATOM 640 O O . THR A 1 90 ? -30.805 -1.856 30.709 1.00 85.00 90 THR A O 1
ATOM 643 N N . ALA A 1 91 ? -31.333 -0.444 32.362 1.00 72.06 91 ALA A N 1
ATOM 644 C CA . ALA A 1 91 ? -29.973 0.074 32.512 1.00 72.06 91 ALA A CA 1
ATOM 645 C C . ALA A 1 91 ? -28.981 -1.007 32.981 1.00 72.06 91 ALA A C 1
ATOM 647 O O . ALA A 1 91 ? -27.845 -1.059 32.504 1.00 72.06 91 ALA A O 1
ATOM 648 N N . ASN A 1 92 ? -29.404 -1.886 33.891 1.00 85.62 92 ASN A N 1
ATOM 649 C CA . ASN A 1 92 ? -28.585 -2.985 34.394 1.00 85.62 92 ASN A CA 1
ATOM 650 C C . ASN A 1 92 ? -28.343 -4.073 33.330 1.00 85.62 92 ASN A C 1
ATOM 652 O O . ASN A 1 92 ? -27.239 -4.610 33.246 1.00 85.62 92 ASN A O 1
ATOM 656 N N . GLU A 1 93 ? -29.338 -4.381 32.496 1.00 86.62 93 GLU A N 1
ATOM 657 C CA . GLU A 1 93 ? -29.183 -5.285 31.346 1.00 86.62 93 GLU A CA 1
ATOM 658 C C . GLU A 1 93 ? -28.221 -4.708 30.301 1.00 86.62 93 GLU A C 1
ATOM 660 O O . GLU A 1 93 ? -27.309 -5.400 29.846 1.00 86.62 93 GLU A O 1
ATOM 665 N N . ALA A 1 94 ? -28.348 -3.416 29.982 1.00 74.06 94 ALA A N 1
ATOM 666 C CA . ALA A 1 94 ? -27.433 -2.733 29.071 1.00 74.06 94 ALA A CA 1
ATOM 667 C C . ALA A 1 94 ? -25.984 -2.727 29.596 1.00 74.06 94 ALA A C 1
ATOM 669 O O . ALA A 1 94 ? -25.045 -2.969 28.835 1.00 74.06 94 ALA A O 1
ATOM 670 N N . ALA A 1 95 ? -25.790 -2.499 30.900 1.00 73.69 95 ALA A N 1
ATOM 671 C CA . ALA A 1 95 ? -24.472 -2.544 31.531 1.00 73.69 95 ALA A CA 1
ATOM 672 C C . ALA A 1 95 ? -23.848 -3.951 31.484 1.00 73.69 95 ALA A C 1
ATOM 674 O O . ALA A 1 95 ? -22.657 -4.085 31.194 1.00 73.69 95 ALA A O 1
ATOM 675 N N . GLN A 1 96 ? -24.645 -4.999 31.717 1.00 88.31 96 GLN A N 1
ATOM 676 C CA . GLN A 1 96 ? -24.194 -6.389 31.590 1.00 88.31 96 GLN A CA 1
ATOM 677 C C . GLN A 1 96 ? -23.805 -6.729 30.146 1.00 88.31 96 GLN A C 1
ATOM 679 O O . GLN A 1 96 ? -22.699 -7.221 29.924 1.00 88.31 96 GLN A O 1
ATOM 684 N N . GLY A 1 97 ? -24.639 -6.374 29.162 1.00 85.31 97 GLY A N 1
ATOM 685 C CA . GLY A 1 97 ? -24.341 -6.610 27.745 1.00 85.31 97 GLY A CA 1
ATOM 686 C C . GLY A 1 97 ? -23.083 -5.873 27.267 1.00 85.31 97 GLY A C 1
ATOM 687 O O . GLY A 1 97 ? -22.283 -6.419 26.499 1.00 85.31 97 GLY A O 1
ATOM 688 N N . ALA A 1 98 ? -22.844 -4.657 27.769 1.00 76.50 98 ALA A N 1
ATOM 689 C CA . ALA A 1 98 ? -21.603 -3.925 27.520 1.00 76.50 98 ALA A CA 1
ATOM 690 C C . ALA A 1 98 ? -20.378 -4.635 28.129 1.00 76.50 98 ALA A C 1
ATOM 692 O O . ALA A 1 98 ? -19.335 -4.725 27.479 1.00 76.50 98 ALA A O 1
ATOM 693 N N . GLY A 1 99 ? -20.504 -5.187 29.341 1.00 86.38 99 GLY A N 1
ATOM 694 C CA . GLY A 1 99 ? -19.451 -5.973 29.992 1.00 86.38 99 GLY A CA 1
ATOM 695 C C . GLY A 1 99 ? -19.113 -7.267 29.244 1.00 86.38 99 GLY A C 1
ATOM 696 O O . GLY A 1 99 ? -17.935 -7.592 29.062 1.00 86.38 99 GLY A O 1
ATOM 697 N N . GLU A 1 100 ? -20.125 -7.982 28.749 1.00 90.75 100 GLU A N 1
ATOM 698 C CA . GLU A 1 100 ? -19.937 -9.180 27.924 1.00 90.75 100 GLU A CA 1
ATOM 699 C C . GLU A 1 100 ? -19.259 -8.846 26.593 1.00 90.75 100 GLU A C 1
ATOM 701 O O . GLU A 1 100 ? -18.319 -9.528 26.188 1.00 90.75 100 GLU A O 1
ATOM 706 N N . THR A 1 101 ? -19.683 -7.764 25.937 1.00 86.31 101 THR A N 1
ATOM 707 C CA . THR A 1 101 ? -19.082 -7.298 24.678 1.00 86.31 101 THR A CA 1
ATOM 708 C C . THR A 1 101 ? -17.620 -6.903 24.874 1.00 86.31 101 THR A C 1
ATOM 710 O O . THR A 1 101 ? -16.764 -7.317 24.096 1.00 86.31 101 THR A O 1
ATOM 713 N N . ALA A 1 102 ? -17.303 -6.169 25.945 1.00 80.25 102 ALA A N 1
ATOM 714 C CA . ALA A 1 102 ? -15.927 -5.804 26.276 1.00 80.25 102 ALA A CA 1
ATOM 715 C C . ALA A 1 102 ? -15.053 -7.032 26.582 1.00 80.25 102 ALA A C 1
ATOM 717 O O . ALA A 1 102 ? -13.874 -7.053 26.231 1.00 80.25 102 ALA A O 1
ATOM 718 N N . SER A 1 103 ? -15.626 -8.062 27.213 1.00 90.12 103 SER A N 1
ATOM 719 C CA . SER A 1 103 ? -14.926 -9.321 27.486 1.00 90.12 103 SER A CA 1
ATOM 720 C C . SER A 1 103 ? -14.663 -10.119 26.205 1.00 90.12 103 SER A C 1
ATOM 722 O O . SER A 1 103 ? -13.552 -10.611 26.031 1.00 90.12 103 SER A O 1
ATOM 724 N N . ARG A 1 104 ? -15.634 -10.192 25.278 1.00 90.06 104 ARG A N 1
ATOM 725 C CA . ARG A 1 104 ? -15.444 -10.814 23.952 1.00 90.06 104 ARG A CA 1
ATOM 726 C C . ARG A 1 104 ? -14.338 -10.117 23.165 1.00 90.06 104 ARG A C 1
ATOM 728 O O . ARG A 1 104 ? -13.377 -10.768 22.789 1.00 90.06 104 ARG A O 1
ATOM 735 N N . LEU A 1 105 ? -14.403 -8.789 23.043 1.00 81.19 105 LEU A N 1
ATOM 736 C CA . LEU A 1 105 ? -13.385 -8.007 22.331 1.00 81.19 105 LEU A CA 1
ATOM 737 C C . LEU A 1 105 ? -11.976 -8.187 22.911 1.00 81.19 105 LEU A C 1
ATOM 739 O O . LEU A 1 105 ? -11.008 -8.211 22.158 1.00 81.19 105 LEU A O 1
ATOM 743 N N . ARG A 1 106 ? -11.844 -8.308 24.239 1.00 86.44 106 ARG A N 1
ATOM 744 C CA . ARG A 1 106 ? -10.550 -8.594 24.872 1.00 86.44 106 ARG A CA 1
ATOM 745 C C . ARG A 1 106 ? -10.033 -9.977 24.481 1.00 86.44 106 ARG A C 1
ATOM 747 O O . ARG A 1 106 ? -8.880 -10.074 24.083 1.00 86.44 106 ARG A O 1
ATOM 754 N N . ASN A 1 107 ? -10.868 -11.008 24.593 1.00 89.69 107 ASN A N 1
ATOM 755 C CA . ASN A 1 107 ? -10.475 -12.377 24.265 1.00 89.69 107 ASN A CA 1
ATOM 756 C C . ASN A 1 107 ? -10.120 -12.513 22.775 1.00 89.69 107 ASN A C 1
ATOM 758 O O . ASN A 1 107 ? -9.085 -13.087 22.458 1.00 89.69 107 ASN A O 1
ATOM 762 N N . ASP A 1 108 ? -10.916 -11.917 21.881 1.00 86.62 108 ASP A N 1
ATOM 763 C CA . ASP A 1 108 ? -10.653 -11.905 20.435 1.00 86.62 108 ASP A CA 1
ATOM 764 C C . ASP A 1 108 ? -9.323 -11.193 20.121 1.00 86.62 108 ASP A C 1
ATOM 766 O O . ASP A 1 108 ? -8.549 -11.645 19.279 1.00 86.62 108 ASP A O 1
ATOM 770 N N . ALA A 1 109 ? -9.017 -10.093 20.822 1.00 65.19 109 ALA A N 1
ATOM 771 C CA . ALA A 1 109 ? -7.745 -9.386 20.675 1.00 65.19 109 ALA A CA 1
ATOM 772 C C . ALA A 1 109 ? -6.549 -10.195 21.206 1.00 65.19 109 ALA A C 1
ATOM 774 O O . ALA A 1 109 ? -5.480 -10.173 20.596 1.00 65.19 109 ALA A O 1
ATOM 775 N N . GLU A 1 110 ? -6.710 -10.909 22.325 1.00 84.19 110 GLU A N 1
ATOM 776 C CA . GLU A 1 110 ? -5.690 -11.819 22.862 1.00 84.19 110 GLU A CA 1
ATOM 777 C C . GLU A 1 110 ? -5.437 -13.003 21.913 1.00 84.19 110 GLU A C 1
ATOM 779 O O . GLU A 1 110 ? -4.281 -13.354 21.672 1.00 84.19 110 GLU A O 1
ATOM 784 N N . GLU A 1 111 ? -6.490 -13.573 21.319 1.00 86.00 111 GLU A N 1
ATOM 785 C CA . GLU A 1 111 ? -6.388 -14.638 20.317 1.00 86.00 111 GLU A CA 1
ATOM 786 C C . GLU A 1 111 ? -5.699 -14.148 19.038 1.00 86.00 111 GLU A C 1
ATOM 788 O O . GLU A 1 111 ? -4.744 -14.777 18.582 1.00 86.00 111 GLU A O 1
ATOM 793 N N . ALA A 1 112 ? -6.102 -12.992 18.501 1.00 64.62 112 ALA A N 1
ATOM 794 C CA . ALA A 1 112 ? -5.474 -12.393 17.323 1.00 64.62 112 ALA A CA 1
ATOM 795 C C . ALA A 1 112 ? -3.988 -12.071 17.561 1.00 64.62 112 ALA A C 1
ATOM 797 O O . ALA A 1 112 ? -3.145 -12.324 16.699 1.00 64.62 112 ALA A O 1
ATOM 798 N N . ALA A 1 113 ? -3.640 -11.560 18.748 1.00 64.69 113 ALA A N 1
ATOM 799 C CA . ALA A 1 113 ? -2.248 -11.336 19.132 1.00 64.69 113 ALA A CA 1
ATOM 800 C C . ALA A 1 113 ? -1.459 -12.654 19.237 1.00 64.69 113 ALA A C 1
ATOM 802 O O . ALA A 1 113 ? -0.296 -12.708 18.832 1.00 64.69 113 ALA A O 1
ATOM 803 N N . GLY A 1 114 ? -2.085 -13.720 19.745 1.00 73.62 114 GLY A N 1
ATOM 804 C CA . GLY A 1 114 ? -1.513 -15.066 19.783 1.00 73.62 114 GLY A CA 1
ATOM 805 C C . GLY A 1 114 ? -1.234 -15.624 18.387 1.00 73.62 114 GLY A C 1
ATOM 806 O O . GLY A 1 114 ? -0.111 -16.050 18.121 1.00 73.62 114 GLY A O 1
ATOM 807 N N . GLN A 1 115 ? -2.214 -15.540 17.484 1.00 74.81 115 GLN A N 1
ATOM 808 C CA . GLN A 1 115 ? -2.090 -15.969 16.086 1.00 74.81 115 GLN A CA 1
ATOM 809 C C . GLN A 1 115 ? -0.993 -15.192 15.347 1.00 74.81 115 GLN A C 1
ATOM 811 O O . GLN A 1 115 ? -0.188 -15.787 14.636 1.00 74.81 115 GLN A O 1
ATOM 816 N N . ALA A 1 116 ? -0.898 -13.876 15.561 1.00 47.84 116 ALA A N 1
ATOM 817 C CA . ALA A 1 116 ? 0.168 -13.059 14.985 1.00 47.84 116 ALA A CA 1
ATOM 818 C C . ALA A 1 116 ? 1.558 -13.456 15.516 1.00 4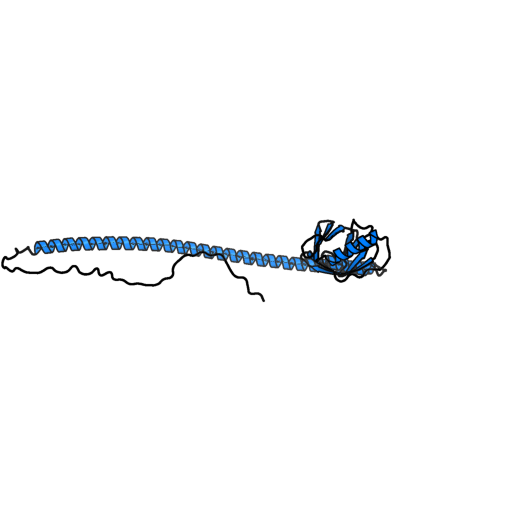7.84 116 ALA A C 1
ATOM 820 O O . ALA A 1 116 ? 2.516 -13.543 14.749 1.00 47.84 116 ALA A O 1
ATOM 821 N N . ALA A 1 117 ? 1.678 -13.734 16.819 1.00 58.25 117 ALA A N 1
ATOM 822 C CA . ALA A 1 117 ? 2.933 -14.181 17.416 1.00 58.25 117 ALA A CA 1
ATOM 823 C C . ALA A 1 117 ? 3.350 -15.582 16.935 1.00 58.25 117 ALA A C 1
ATOM 825 O O . ALA A 1 117 ? 4.540 -15.839 16.762 1.00 58.25 117 ALA A O 1
ATOM 826 N N . GLU A 1 118 ? 2.395 -16.488 16.723 1.00 73.00 118 GLU A N 1
ATOM 827 C CA . GLU A 1 118 ? 2.645 -17.816 16.157 1.00 73.00 118 GLU A CA 1
ATOM 828 C C . GLU A 1 118 ? 3.042 -17.732 14.680 1.00 73.00 118 GLU A C 1
ATOM 830 O O . GLU A 1 118 ? 4.052 -18.317 14.298 1.00 73.00 118 GLU A O 1
ATOM 835 N N . GLY A 1 119 ? 2.351 -16.911 13.882 1.00 56.88 119 GLY A N 1
ATOM 836 C CA . GLY A 1 119 ? 2.727 -16.635 12.494 1.00 56.88 119 GLY A CA 1
ATOM 837 C C . GLY A 1 119 ? 4.134 -16.044 12.371 1.00 56.88 119 GLY A C 1
ATOM 838 O O . GLY A 1 119 ? 4.919 -16.494 11.542 1.00 56.88 119 GLY A O 1
ATOM 839 N N . ALA A 1 120 ? 4.504 -15.105 13.247 1.00 48.28 120 ALA A N 1
ATOM 840 C CA . ALA A 1 120 ? 5.854 -14.540 13.276 1.00 48.28 120 ALA A CA 1
ATOM 841 C C . ALA A 1 120 ? 6.934 -15.578 13.637 1.00 48.28 120 ALA A C 1
ATOM 843 O O . ALA A 1 120 ? 8.037 -15.526 13.098 1.00 48.28 120 ALA A O 1
ATOM 844 N N . ARG A 1 121 ? 6.632 -16.531 14.533 1.00 64.81 121 ARG A N 1
ATOM 845 C CA . ARG A 1 121 ? 7.543 -17.648 14.838 1.00 64.81 121 ARG A CA 1
ATOM 846 C C . ARG A 1 121 ? 7.673 -18.604 13.659 1.00 64.81 121 ARG A C 1
ATOM 848 O O . ARG A 1 121 ? 8.794 -18.948 13.317 1.00 64.81 121 ARG A O 1
ATOM 855 N N . GLN A 1 122 ? 6.559 -18.961 13.019 1.00 72.00 122 GLN A N 1
ATOM 856 C CA . GLN A 1 122 ? 6.563 -19.829 11.843 1.00 72.00 122 GLN A CA 1
ATOM 857 C C . GLN A 1 122 ? 7.401 -19.223 10.713 1.00 72.00 122 GLN A C 1
ATOM 859 O O . GLN A 1 122 ? 8.266 -19.897 10.173 1.00 72.00 122 GLN A O 1
ATOM 864 N N . LEU A 1 123 ? 7.227 -17.928 10.428 1.00 55.12 123 LEU A N 1
ATOM 865 C CA . LEU A 1 123 ? 8.048 -17.211 9.448 1.00 55.12 123 LEU A CA 1
ATOM 866 C C . LEU A 1 123 ? 9.540 -17.230 9.809 1.00 55.12 123 LEU A C 1
ATOM 868 O O . LEU A 1 123 ? 10.384 -17.369 8.928 1.00 55.12 123 LEU A O 1
ATOM 872 N N . ALA A 1 124 ? 9.878 -17.107 11.096 1.00 54.09 124 ALA A N 1
ATOM 873 C CA . ALA A 1 124 ? 11.263 -17.188 11.549 1.00 54.09 124 ALA A CA 1
ATOM 874 C C . ALA A 1 124 ? 11.855 -18.602 11.388 1.00 54.09 124 ALA A C 1
ATOM 876 O O . ALA A 1 124 ? 13.009 -18.725 10.976 1.00 54.09 124 ALA A O 1
ATOM 877 N N . ASP A 1 125 ? 11.083 -19.654 11.675 1.00 67.25 125 ASP A N 1
ATOM 878 C CA . ASP A 1 125 ? 11.498 -21.053 11.497 1.00 67.25 125 ASP A CA 1
ATOM 879 C C . ASP A 1 125 ? 11.627 -21.427 10.006 1.00 67.25 125 ASP A C 1
ATOM 881 O O . ASP A 1 125 ? 12.580 -22.107 9.610 1.00 67.25 125 ASP A O 1
ATOM 885 N N . ASP A 1 126 ? 10.723 -20.926 9.160 1.00 64.38 126 ASP A N 1
ATOM 886 C CA . ASP A 1 126 ? 10.772 -21.093 7.704 1.00 64.38 126 ASP A CA 1
ATOM 887 C C . ASP A 1 126 ? 11.996 -20.372 7.116 1.00 64.38 126 ASP A C 1
ATOM 889 O O . ASP A 1 126 ? 12.736 -20.949 6.316 1.00 64.38 126 ASP A O 1
ATOM 893 N N . ALA A 1 127 ? 12.278 -19.144 7.567 1.00 53.31 127 ALA A N 1
ATOM 894 C CA . ALA A 1 127 ? 13.475 -18.402 7.174 1.00 53.31 127 ALA A CA 1
ATOM 895 C C . ALA A 1 127 ? 14.764 -19.106 7.629 1.00 53.31 127 ALA A C 1
ATOM 897 O O . ALA A 1 127 ? 15.728 -19.182 6.868 1.00 53.31 127 ALA A O 1
ATOM 898 N N . ALA A 1 128 ? 14.791 -19.655 8.848 1.00 62.66 128 ALA A N 1
ATOM 899 C CA . ALA A 1 128 ? 15.928 -20.431 9.338 1.00 62.66 128 ALA A CA 1
ATOM 900 C C . ALA A 1 128 ? 16.162 -21.695 8.494 1.00 62.66 128 ALA A C 1
ATOM 902 O O . ALA A 1 128 ? 17.303 -21.990 8.137 1.00 62.66 128 ALA A O 1
ATOM 903 N N . SER A 1 129 ? 15.089 -22.394 8.119 1.00 65.38 129 SER A N 1
ATOM 904 C CA . SER A 1 129 ? 15.153 -23.580 7.257 1.00 65.38 129 SER A CA 1
ATOM 905 C C . SER A 1 129 ? 15.655 -23.228 5.852 1.00 65.38 129 SER A C 1
ATOM 907 O O . SER A 1 129 ? 16.558 -23.885 5.338 1.00 65.38 129 SER A O 1
ATOM 909 N N . ALA A 1 130 ? 15.156 -22.136 5.264 1.00 58.03 130 ALA A N 1
ATOM 910 C CA . ALA A 1 130 ? 15.604 -21.648 3.960 1.00 58.03 130 ALA A CA 1
ATOM 911 C C . ALA A 1 130 ? 17.087 -21.237 3.962 1.00 58.03 130 ALA A C 1
ATOM 913 O O . ALA A 1 130 ? 17.809 -21.495 2.997 1.00 58.03 130 ALA A O 1
ATOM 914 N N . LEU A 1 131 ? 17.567 -20.630 5.052 1.00 62.50 131 LEU A N 1
ATOM 915 C CA . LEU A 1 131 ? 18.985 -20.310 5.227 1.00 62.50 131 LEU A CA 1
ATOM 916 C C . LEU A 1 131 ? 19.852 -21.571 5.340 1.00 62.50 131 LEU A C 1
ATOM 918 O O . LEU A 1 131 ? 20.962 -21.586 4.807 1.00 62.50 131 LEU A O 1
ATOM 922 N N . GLU A 1 132 ? 19.371 -22.626 6.002 1.00 69.25 132 GLU A N 1
ATOM 923 C CA . GLU A 1 132 ? 20.088 -23.903 6.097 1.00 69.25 132 GLU A CA 1
ATOM 924 C C . GLU A 1 132 ? 20.147 -24.626 4.741 1.00 69.25 132 GLU A C 1
ATOM 926 O O . GLU A 1 132 ? 21.212 -25.100 4.339 1.00 69.25 132 GLU A O 1
ATOM 931 N N . ASP A 1 133 ? 19.054 -24.620 3.976 1.00 64.69 133 ASP A N 1
ATOM 932 C CA . ASP A 1 133 ? 19.026 -25.127 2.599 1.00 64.69 133 ASP A CA 1
ATOM 933 C C . ASP A 1 133 ? 19.969 -24.335 1.679 1.00 64.69 133 ASP A C 1
ATOM 935 O O . ASP A 1 133 ? 20.742 -24.927 0.918 1.00 64.69 133 ASP A O 1
ATOM 939 N N . ALA A 1 134 ? 19.989 -23.003 1.797 1.00 56.34 134 ALA A N 1
ATOM 940 C CA . ALA A 1 134 ? 20.921 -22.141 1.073 1.00 56.34 134 ALA A CA 1
ATOM 941 C C . ALA A 1 134 ? 22.384 -22.440 1.442 1.00 56.34 134 ALA A C 1
ATOM 943 O O . ALA A 1 134 ? 23.238 -22.560 0.559 1.00 56.34 134 ALA A O 1
ATOM 944 N N . ALA A 1 135 ? 22.685 -22.611 2.734 1.00 59.31 135 ALA A N 1
ATOM 945 C CA . ALA A 1 135 ? 24.018 -22.967 3.216 1.00 59.31 135 ALA A CA 1
ATOM 946 C C . ALA A 1 135 ? 24.477 -24.340 2.692 1.00 59.31 135 ALA A C 1
ATOM 948 O O . ALA A 1 135 ? 25.631 -24.498 2.281 1.00 59.31 135 ALA A O 1
ATOM 949 N N . ASN A 1 136 ? 23.572 -25.318 2.638 1.00 66.12 136 ASN A N 1
ATOM 950 C CA . ASN A 1 136 ? 23.843 -26.626 2.046 1.00 66.12 136 ASN A CA 1
ATOM 951 C C . ASN A 1 136 ? 24.065 -26.533 0.524 1.00 66.12 136 ASN A C 1
ATOM 953 O O . ASN A 1 136 ? 24.958 -27.199 -0.005 1.00 66.12 136 ASN A O 1
ATOM 957 N N . GLY A 1 137 ? 23.328 -25.663 -0.175 1.00 56.19 137 GLY A N 1
ATOM 958 C CA . GLY A 1 137 ? 23.524 -25.370 -1.600 1.00 56.19 137 GLY A CA 1
ATOM 959 C C . GLY A 1 137 ? 24.870 -24.700 -1.908 1.00 56.19 137 GLY A C 1
ATOM 960 O O . GLY A 1 137 ? 25.556 -25.084 -2.857 1.00 56.19 137 GLY A O 1
ATOM 961 N N . LEU A 1 138 ? 25.312 -23.774 -1.052 1.00 49.47 138 LEU A N 1
ATOM 962 C CA . LEU A 1 138 ? 26.628 -23.123 -1.129 1.00 49.47 138 LEU A CA 1
ATOM 963 C C . LEU A 1 138 ? 27.791 -24.118 -1.000 1.00 49.47 138 LEU A C 1
ATOM 965 O O . LEU A 1 138 ? 28.827 -23.930 -1.633 1.00 49.47 138 LEU A O 1
ATOM 969 N N . SER A 1 139 ? 27.622 -25.214 -0.251 1.00 56.94 139 SER A N 1
ATOM 970 C CA . SER A 1 139 ? 28.623 -26.291 -0.200 1.00 56.94 139 SER A CA 1
ATOM 971 C C . SER A 1 139 ? 28.749 -27.067 -1.525 1.00 56.94 139 SER A C 1
ATOM 973 O O . SER A 1 139 ? 29.727 -27.799 -1.697 1.00 56.94 139 SER A O 1
ATOM 975 N N . GLY A 1 140 ? 27.782 -26.939 -2.441 1.00 48.56 140 GLY A N 1
ATOM 976 C CA . GLY A 1 140 ? 27.768 -27.589 -3.755 1.00 48.56 140 GLY A CA 1
ATOM 977 C C . GLY A 1 140 ? 28.146 -26.684 -4.935 1.00 48.56 140 GLY A C 1
ATOM 978 O O . GLY A 1 140 ? 28.469 -27.202 -6.004 1.00 48.56 140 GLY A O 1
ATOM 979 N N . ALA A 1 141 ? 28.136 -25.357 -4.766 1.00 45.03 141 ALA A N 1
ATOM 980 C CA . ALA A 1 141 ? 28.374 -24.394 -5.842 1.00 45.03 141 ALA A CA 1
ATOM 981 C C . ALA A 1 141 ? 29.838 -23.929 -5.871 1.00 45.03 141 ALA A C 1
ATOM 983 O O . ALA A 1 141 ? 30.264 -23.068 -5.105 1.00 45.03 141 ALA A O 1
ATOM 984 N N . ALA A 1 142 ? 30.618 -24.492 -6.790 1.00 42.38 142 ALA A N 1
ATOM 985 C CA . ALA A 1 142 ? 32.006 -24.116 -7.021 1.00 42.38 142 ALA A CA 1
ATOM 986 C C . ALA A 1 142 ? 32.169 -22.957 -8.026 1.00 42.38 142 ALA A C 1
ATOM 988 O O . ALA A 1 142 ? 33.203 -22.907 -8.665 1.00 42.38 142 ALA A O 1
ATOM 989 N N . ASP A 1 143 ? 31.221 -22.021 -8.176 1.00 43.91 143 ASP A N 1
ATOM 990 C CA . ASP A 1 143 ? 31.397 -20.832 -9.032 1.00 43.91 143 ASP A CA 1
ATOM 991 C C . ASP A 1 143 ? 30.592 -19.629 -8.490 1.00 43.91 143 ASP A C 1
ATOM 993 O O . ASP A 1 143 ? 29.395 -19.718 -8.222 1.00 43.91 143 ASP A O 1
ATOM 997 N N . GLY A 1 144 ? 31.263 -18.487 -8.295 1.00 46.81 144 GLY A N 1
ATOM 998 C CA . GLY A 1 144 ? 30.823 -17.364 -7.446 1.00 46.81 144 GLY A CA 1
ATOM 999 C C . GLY A 1 144 ? 29.612 -16.533 -7.899 1.00 46.81 144 GLY A C 1
ATOM 1000 O O . GLY A 1 144 ? 29.297 -15.556 -7.227 1.00 46.81 144 GLY A O 1
ATOM 1001 N N . ALA A 1 145 ? 28.931 -16.887 -8.991 1.00 45.22 145 ALA A N 1
ATOM 1002 C CA . ALA A 1 145 ? 27.724 -16.187 -9.448 1.00 45.22 145 ALA A CA 1
ATOM 1003 C C . ALA A 1 145 ? 26.450 -16.664 -8.718 1.00 45.22 145 ALA A C 1
ATOM 1005 O O . ALA A 1 145 ? 25.607 -15.846 -8.363 1.00 45.22 145 ALA A O 1
ATOM 1006 N N . GLY A 1 146 ? 26.345 -17.960 -8.398 1.00 43.12 146 GLY A N 1
ATOM 1007 C CA . GLY A 1 146 ? 25.136 -18.529 -7.779 1.00 43.12 146 GLY A CA 1
ATOM 1008 C C . GLY A 1 146 ? 24.938 -18.158 -6.305 1.00 43.12 146 GLY A C 1
ATOM 1009 O O . GLY A 1 146 ? 23.824 -18.211 -5.792 1.00 43.12 146 GLY A O 1
ATOM 1010 N N . ALA A 1 147 ? 26.000 -17.744 -5.609 1.00 47.03 147 ALA A N 1
ATOM 1011 C CA . ALA A 1 147 ? 25.939 -17.389 -4.189 1.00 47.03 147 ALA A CA 1
ATOM 1012 C C . ALA A 1 147 ? 25.156 -16.090 -3.926 1.00 47.03 147 ALA A C 1
ATOM 1014 O O . ALA A 1 147 ? 24.471 -15.991 -2.909 1.00 47.03 147 ALA A O 1
ATOM 1015 N N . ALA A 1 148 ? 25.247 -15.114 -4.836 1.00 50.47 148 ALA A N 1
ATOM 1016 C CA . ALA A 1 148 ? 24.495 -13.863 -4.743 1.00 50.47 148 ALA A CA 1
ATOM 1017 C C . ALA A 1 148 ? 23.004 -14.112 -5.006 1.00 50.47 148 ALA A C 1
ATOM 1019 O O . ALA A 1 148 ? 22.173 -13.778 -4.171 1.00 50.47 148 ALA A O 1
ATOM 1020 N N . GLU A 1 149 ? 22.687 -14.837 -6.079 1.00 52.69 149 GLU A N 1
ATOM 1021 C CA . GLU A 1 149 ? 21.314 -15.197 -6.448 1.00 52.69 149 GLU A CA 1
ATOM 1022 C C . GLU A 1 149 ? 20.610 -16.039 -5.368 1.00 52.69 149 GLU A C 1
ATOM 1024 O O . GLU A 1 149 ? 19.445 -15.812 -5.045 1.00 52.69 149 GLU A O 1
ATOM 1029 N N . THR A 1 150 ? 21.338 -16.961 -4.724 1.00 54.34 150 THR A N 1
ATOM 1030 C CA . THR A 1 150 ? 20.802 -17.773 -3.616 1.00 54.34 150 THR A CA 1
ATOM 1031 C C . THR A 1 150 ? 20.516 -16.923 -2.375 1.00 54.34 150 THR A C 1
ATOM 1033 O O . THR A 1 150 ? 19.499 -17.123 -1.712 1.00 54.34 150 THR A O 1
ATOM 1036 N N . ALA A 1 151 ? 21.382 -15.955 -2.058 1.00 54.03 151 ALA A N 1
ATOM 1037 C CA . ALA A 1 151 ? 21.173 -15.042 -0.936 1.00 54.03 151 ALA A CA 1
ATOM 1038 C C . ALA A 1 151 ? 19.998 -14.083 -1.190 1.00 54.03 151 ALA A C 1
ATOM 1040 O O . ALA A 1 151 ? 19.242 -13.790 -0.267 1.00 54.03 151 ALA A O 1
ATOM 1041 N N . GLU A 1 152 ? 19.810 -13.637 -2.432 1.00 55.03 152 GLU A N 1
ATOM 1042 C CA . GLU A 1 152 ? 18.703 -12.765 -2.835 1.00 55.03 152 GLU A CA 1
ATOM 1043 C C . GLU A 1 152 ? 17.358 -13.502 -2.842 1.00 55.03 152 GLU A C 1
ATOM 1045 O O . GLU A 1 152 ? 16.383 -12.989 -2.291 1.00 55.03 152 GLU A O 1
ATOM 1050 N N . ASN A 1 153 ? 17.315 -14.739 -3.350 1.00 53.03 153 ASN A N 1
ATOM 1051 C CA . ASN A 1 153 ? 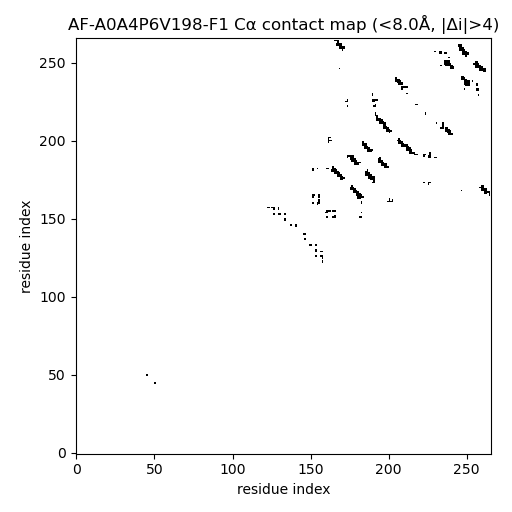16.130 -15.594 -3.247 1.00 53.03 153 ASN A CA 1
ATOM 1052 C C . ASN A 1 153 ? 15.791 -15.938 -1.791 1.00 53.03 153 ASN A C 1
ATOM 1054 O O . ASN A 1 153 ? 14.615 -15.973 -1.438 1.00 53.03 153 ASN A O 1
ATOM 1058 N N . ALA A 1 154 ? 16.791 -16.145 -0.929 1.00 54.91 154 ALA A N 1
ATOM 1059 C CA . ALA A 1 154 ? 16.567 -16.355 0.500 1.00 54.91 154 ALA A CA 1
ATOM 1060 C C . ALA A 1 154 ? 16.024 -15.093 1.195 1.00 54.91 154 ALA A C 1
ATOM 1062 O O . ALA A 1 154 ? 15.179 -15.200 2.079 1.00 54.91 154 ALA A O 1
ATOM 1063 N N . LEU A 1 155 ? 16.455 -13.897 0.777 1.00 55.59 155 LEU A N 1
ATOM 1064 C CA . LEU A 1 155 ? 15.975 -12.623 1.320 1.00 55.59 155 LEU A CA 1
ATOM 1065 C C . LEU A 1 155 ? 14.534 -12.316 0.878 1.00 55.59 155 LEU A C 1
ATOM 1067 O O . LEU A 1 155 ? 13.726 -11.862 1.688 1.00 55.59 155 LEU A O 1
ATOM 1071 N N . ALA A 1 156 ? 14.200 -12.621 -0.378 1.00 53.78 156 ALA A N 1
ATOM 1072 C CA . ALA A 1 156 ? 12.836 -12.548 -0.895 1.00 53.78 156 ALA A CA 1
ATOM 1073 C C . ALA A 1 156 ? 11.915 -13.588 -0.230 1.00 53.78 156 ALA A C 1
ATOM 1075 O O . ALA A 1 156 ? 10.817 -13.245 0.202 1.00 53.78 156 ALA A O 1
ATOM 1076 N N . ALA A 1 157 ? 12.378 -14.832 -0.056 1.00 47.41 157 ALA A N 1
ATOM 1077 C CA . ALA A 1 157 ? 11.636 -15.881 0.649 1.00 47.41 157 ALA A CA 1
ATOM 1078 C C . ALA A 1 157 ? 11.430 -15.567 2.142 1.00 47.41 157 ALA A C 1
ATOM 1080 O O . ALA A 1 157 ? 10.395 -15.913 2.704 1.00 47.41 157 ALA A O 1
ATOM 1081 N N . ALA A 1 158 ? 12.380 -14.868 2.772 1.00 48.47 158 ALA A N 1
ATOM 1082 C CA . ALA A 1 158 ? 12.272 -14.397 4.151 1.00 48.47 158 ALA A CA 1
ATOM 1083 C C . ALA A 1 158 ? 11.383 -13.144 4.312 1.00 48.47 158 ALA A C 1
ATOM 1085 O O . ALA A 1 158 ? 11.273 -12.624 5.422 1.00 48.47 158 ALA A O 1
ATOM 1086 N N . GLY A 1 159 ? 10.781 -12.625 3.231 1.00 49.69 159 GLY A N 1
ATOM 1087 C CA . GLY A 1 159 ? 9.964 -11.406 3.265 1.00 49.69 159 GLY A CA 1
ATOM 1088 C C . GLY A 1 159 ? 10.757 -10.138 3.604 1.00 49.69 159 GLY A C 1
ATOM 1089 O O . GLY A 1 159 ? 10.181 -9.134 4.009 1.00 49.69 159 GLY A O 1
ATOM 1090 N N . LEU A 1 160 ? 12.085 -10.189 3.472 1.00 52.06 160 LEU A N 1
ATOM 1091 C CA . LEU A 1 160 ? 13.002 -9.081 3.751 1.00 52.06 160 LEU A CA 1
ATOM 1092 C C . LEU A 1 160 ? 13.331 -8.269 2.490 1.00 52.06 160 LEU A C 1
ATOM 1094 O O . LEU A 1 160 ? 13.929 -7.199 2.590 1.00 52.06 160 LEU A O 1
ATOM 1098 N N . ALA A 1 161 ? 12.953 -8.773 1.315 1.00 59.22 161 ALA A N 1
ATOM 1099 C CA . ALA A 1 161 ? 13.038 -8.065 0.049 1.00 59.22 161 ALA A CA 1
ATOM 1100 C C . ALA A 1 161 ? 11.622 -7.715 -0.436 1.00 59.22 161 ALA A C 1
ATOM 1102 O O . ALA A 1 161 ? 10.703 -8.528 -0.319 1.00 59.22 161 ALA A O 1
ATOM 1103 N N . GLY A 1 162 ? 11.437 -6.491 -0.943 1.00 68.69 162 GLY A N 1
ATOM 1104 C CA . GLY A 1 162 ? 10.133 -6.026 -1.419 1.00 68.69 162 GLY A CA 1
ATOM 1105 C C . GLY A 1 162 ? 9.583 -6.904 -2.559 1.00 68.69 162 GLY A C 1
ATOM 1106 O O . GLY A 1 162 ? 10.360 -7.599 -3.210 1.00 68.69 162 GLY A O 1
ATOM 1107 N N . PRO A 1 163 ? 8.273 -6.853 -2.868 1.00 76.38 163 PRO A N 1
ATOM 1108 C CA . PRO A 1 163 ? 7.608 -7.751 -3.833 1.00 76.38 163 PRO A CA 1
ATOM 1109 C C . PRO A 1 163 ? 8.206 -7.792 -5.246 1.00 76.38 163 PRO A C 1
ATOM 1111 O O . PRO A 1 163 ? 7.942 -8.721 -6.005 1.00 76.38 163 PRO A O 1
ATOM 1114 N N . LEU A 1 164 ? 8.981 -6.771 -5.616 1.00 84.50 164 LEU A N 1
ATOM 1115 C CA . LEU A 1 164 ? 9.681 -6.697 -6.893 1.00 84.50 164 LEU A CA 1
ATOM 1116 C C . LEU A 1 164 ? 11.052 -7.389 -6.866 1.00 84.50 164 LEU A C 1
ATOM 1118 O O . LEU A 1 164 ? 11.553 -7.761 -7.921 1.00 84.50 164 LEU A O 1
ATOM 1122 N N . ALA A 1 165 ? 11.680 -7.591 -5.712 1.00 84.50 165 ALA A N 1
ATOM 1123 C CA . ALA A 1 165 ? 13.013 -8.178 -5.648 1.00 84.50 165 ALA A CA 1
ATOM 1124 C C . ALA A 1 165 ? 13.028 -9.621 -6.187 1.00 84.50 165 ALA A C 1
ATOM 1126 O O . ALA A 1 165 ? 12.170 -10.438 -5.861 1.00 84.50 165 ALA A O 1
ATOM 1127 N N . GLY A 1 166 ? 14.015 -9.927 -7.029 1.00 83.00 166 GLY A N 1
ATOM 1128 C CA . GLY A 1 166 ? 14.136 -11.206 -7.730 1.00 83.00 166 GLY A CA 1
ATOM 1129 C C . GLY A 1 166 ? 13.230 -11.338 -8.960 1.00 83.00 166 GLY A C 1
ATOM 1130 O O . GLY A 1 166 ? 13.106 -12.431 -9.510 1.00 83.00 166 GLY A O 1
ATOM 1131 N N . THR A 1 167 ? 12.578 -10.259 -9.410 1.00 88.31 167 THR A N 1
ATOM 1132 C CA . THR A 1 167 ? 11.671 -10.296 -10.569 1.00 88.31 167 THR A CA 1
ATOM 1133 C C . THR A 1 167 ? 12.275 -9.649 -11.813 1.00 88.31 167 THR A C 1
ATOM 1135 O O . THR A 1 167 ? 13.115 -8.749 -11.738 1.00 88.31 167 THR A O 1
ATOM 1138 N N . ARG A 1 168 ? 11.818 -10.104 -12.985 1.00 92.62 168 ARG A N 1
ATOM 1139 C CA . ARG A 1 168 ? 12.163 -9.546 -14.295 1.00 92.62 168 ARG A CA 1
ATOM 1140 C C . ARG A 1 168 ? 10.898 -9.333 -15.119 1.00 92.62 168 ARG A C 1
ATOM 1142 O O . ARG A 1 168 ? 10.014 -10.188 -15.132 1.00 92.62 168 ARG A O 1
ATOM 1149 N N . TRP A 1 169 ? 10.856 -8.223 -15.844 1.00 95.06 169 TRP A N 1
ATOM 1150 C CA . TRP A 1 169 ? 9.711 -7.796 -16.635 1.00 95.06 169 TRP A CA 1
ATOM 1151 C C . TRP A 1 169 ? 10.169 -7.265 -17.990 1.00 95.06 169 TRP A C 1
ATOM 1153 O O . TRP A 1 169 ? 11.135 -6.508 -18.062 1.00 95.06 169 TRP A O 1
ATOM 1163 N N . ALA A 1 170 ? 9.506 -7.678 -19.062 1.00 94.81 170 ALA A N 1
ATOM 1164 C CA . ALA A 1 170 ? 9.788 -7.261 -20.427 1.00 94.81 170 ALA A CA 1
ATOM 1165 C C . ALA A 1 170 ? 8.821 -6.158 -20.862 1.00 94.81 170 ALA A C 1
ATOM 1167 O O . ALA A 1 170 ? 7.642 -6.182 -20.512 1.00 94.81 170 ALA A O 1
ATOM 1168 N N . TRP A 1 171 ? 9.320 -5.213 -21.652 1.00 94.31 171 TRP A N 1
ATOM 1169 C CA . TRP A 1 171 ? 8.485 -4.205 -22.290 1.00 94.31 171 TRP A CA 1
ATOM 1170 C C . TRP A 1 171 ? 8.202 -4.616 -23.731 1.00 94.31 171 TRP A C 1
ATOM 1172 O O . TRP A 1 171 ? 9.123 -4.777 -24.528 1.00 94.31 171 TRP A O 1
ATOM 1182 N N . ALA A 1 172 ? 6.927 -4.813 -24.062 1.00 88.25 172 ALA A N 1
ATOM 1183 C CA . ALA A 1 172 ? 6.529 -5.337 -25.365 1.00 88.25 172 ALA A CA 1
ATOM 1184 C C . ALA A 1 172 ? 6.760 -4.349 -26.525 1.00 88.25 172 ALA A C 1
ATOM 1186 O O . ALA A 1 172 ? 6.920 -4.785 -27.664 1.00 88.25 172 ALA A O 1
ATOM 1187 N N . ASP A 1 173 ? 6.794 -3.039 -26.254 1.00 82.12 173 ASP A N 1
ATOM 1188 C CA . ASP A 1 173 ? 6.915 -2.013 -27.298 1.00 82.12 173 ASP A CA 1
ATOM 1189 C C . ASP A 1 173 ? 8.358 -1.791 -27.789 1.00 82.12 173 ASP A C 1
ATOM 1191 O O . ASP A 1 173 ? 8.560 -1.123 -28.806 1.00 82.12 173 ASP A O 1
ATOM 1195 N N . ALA A 1 174 ? 9.367 -2.371 -27.125 1.00 82.81 174 ALA A N 1
ATOM 1196 C CA . ALA A 1 174 ? 10.754 -2.315 -27.580 1.00 82.81 174 ALA A CA 1
ATOM 1197 C C . ALA A 1 174 ? 11.426 -3.693 -27.565 1.00 82.81 174 ALA A C 1
ATOM 1199 O O . ALA A 1 174 ? 11.514 -4.367 -26.538 1.00 82.81 174 ALA A O 1
ATOM 1200 N N . ASP A 1 175 ? 11.962 -4.087 -28.722 1.00 82.75 175 ASP A N 1
ATOM 1201 C CA . ASP A 1 175 ? 12.652 -5.362 -28.906 1.00 82.75 175 ASP A CA 1
ATOM 1202 C C . ASP A 1 175 ? 13.782 -5.550 -27.884 1.00 82.75 175 ASP A C 1
ATOM 1204 O O . ASP A 1 175 ? 14.783 -4.832 -27.883 1.00 82.75 175 ASP A O 1
ATOM 1208 N N . GLY A 1 176 ? 13.626 -6.560 -27.027 1.00 84.75 176 GLY A N 1
ATOM 1209 C CA . GLY A 1 176 ? 14.626 -6.926 -26.025 1.00 84.75 176 GLY A CA 1
ATOM 1210 C C . GLY A 1 176 ? 14.713 -5.980 -24.827 1.00 84.75 176 GLY A C 1
ATOM 1211 O O . GLY A 1 176 ? 15.611 -6.163 -24.004 1.00 84.75 176 GLY A O 1
ATOM 1212 N N . ALA A 1 177 ? 13.802 -5.010 -24.693 1.00 92.62 177 ALA A N 1
ATOM 1213 C CA . ALA A 1 177 ? 13.751 -4.158 -23.518 1.00 92.62 177 ALA A CA 1
ATOM 1214 C C . ALA A 1 177 ? 13.188 -4.919 -22.311 1.00 92.62 177 ALA A C 1
ATOM 1216 O O . ALA A 1 177 ? 12.148 -5.578 -22.379 1.00 92.62 177 ALA A O 1
ATOM 1217 N N . PHE A 1 178 ? 13.886 -4.835 -21.184 1.00 94.19 178 PHE A N 1
ATOM 1218 C CA . PHE A 1 178 ? 13.465 -5.445 -19.932 1.00 94.19 178 PHE A CA 1
ATOM 1219 C C . PHE A 1 178 ? 14.031 -4.694 -18.732 1.00 94.19 178 PHE A C 1
ATOM 1221 O O . PHE A 1 178 ? 15.073 -4.042 -18.814 1.00 94.19 178 PHE A O 1
ATOM 1228 N N . VAL A 1 179 ? 13.376 -4.874 -17.593 1.00 94.88 179 VAL A N 1
ATOM 1229 C CA . VAL A 1 179 ? 13.807 -4.421 -16.276 1.00 94.88 179 VAL A CA 1
ATOM 1230 C C . VAL A 1 179 ? 13.879 -5.614 -15.326 1.00 94.88 179 VAL A C 1
ATOM 1232 O O . VAL A 1 179 ? 13.030 -6.502 -15.347 1.00 94.88 179 VAL A O 1
ATOM 1235 N N . ALA A 1 180 ? 14.920 -5.655 -14.510 1.00 92.69 180 ALA A N 1
ATOM 1236 C CA . ALA A 1 180 ? 15.157 -6.638 -13.473 1.00 92.69 180 ALA A CA 1
ATOM 1237 C C . ALA A 1 180 ? 15.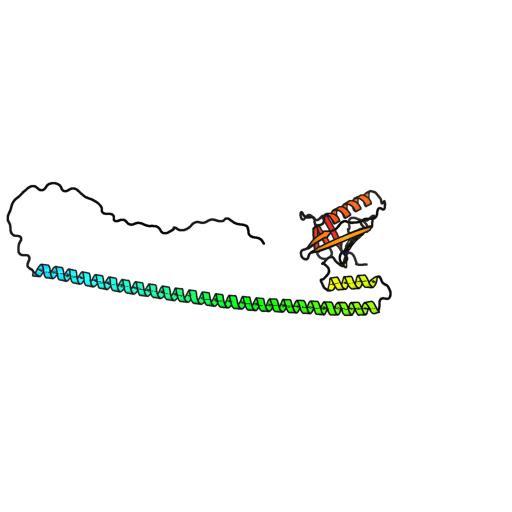356 -5.911 -12.144 1.00 92.69 180 ALA A C 1
ATOM 1239 O O . ALA A 1 180 ? 16.176 -4.994 -12.038 1.00 92.69 180 ALA A O 1
ATOM 1240 N N . PHE A 1 181 ? 14.610 -6.345 -11.140 1.00 90.75 181 PHE A N 1
ATOM 1241 C CA . PHE A 1 181 ? 14.657 -5.826 -9.784 1.00 90.75 181 PHE A CA 1
ATOM 1242 C C . PHE A 1 181 ? 15.377 -6.848 -8.905 1.00 90.75 181 PHE A C 1
ATOM 1244 O O . PHE A 1 181 ? 14.939 -7.987 -8.762 1.00 90.75 181 PHE A O 1
ATOM 1251 N N . ARG A 1 182 ? 16.506 -6.444 -8.333 1.00 84.94 182 ARG A N 1
ATOM 1252 C CA . ARG A 1 182 ? 17.308 -7.209 -7.365 1.00 84.94 182 ARG A CA 1
ATOM 1253 C C . ARG A 1 182 ? 17.102 -6.654 -5.956 1.00 84.94 182 ARG A C 1
ATOM 1255 O O . ARG A 1 182 ? 16.244 -5.802 -5.778 1.00 84.94 182 ARG A O 1
ATOM 1262 N N . ALA A 1 183 ? 17.846 -7.103 -4.946 1.00 76.56 183 ALA A N 1
ATOM 1263 C CA . ALA A 1 183 ? 17.613 -6.697 -3.550 1.00 76.56 183 ALA A CA 1
ATOM 1264 C C . ALA A 1 183 ? 17.386 -5.177 -3.339 1.00 76.56 183 ALA A C 1
ATOM 1266 O O . ALA A 1 183 ? 16.460 -4.779 -2.636 1.00 76.56 183 ALA A O 1
ATOM 1267 N N . SER A 1 184 ? 18.209 -4.320 -3.952 1.00 79.88 184 SER A N 1
ATOM 1268 C CA . SER A 1 184 ? 18.030 -2.849 -3.942 1.00 79.88 184 SER A CA 1
ATOM 1269 C C . SER A 1 184 ? 18.539 -2.183 -5.228 1.00 79.88 184 SER A C 1
ATOM 1271 O O . SER A 1 184 ? 18.795 -0.980 -5.279 1.00 79.88 184 SER A O 1
ATOM 1273 N N . GLU A 1 185 ? 18.740 -2.988 -6.270 1.00 87.06 185 GLU A N 1
ATOM 1274 C CA . GLU A 1 185 ? 19.276 -2.564 -7.560 1.00 87.06 185 GLU A CA 1
ATOM 1275 C C . GLU A 1 185 ? 18.230 -2.810 -8.642 1.00 87.06 185 GLU A C 1
ATOM 1277 O O . GLU A 1 185 ? 17.641 -3.887 -8.724 1.00 87.06 185 GLU A O 1
ATOM 1282 N N . ILE A 1 186 ? 18.029 -1.811 -9.492 1.00 92.75 186 ILE A N 1
ATOM 1283 C CA . ILE A 1 186 ? 17.267 -1.941 -10.728 1.00 92.75 186 ILE A CA 1
ATOM 1284 C C . ILE A 1 186 ? 18.267 -1.985 -11.881 1.00 92.75 186 ILE A C 1
ATOM 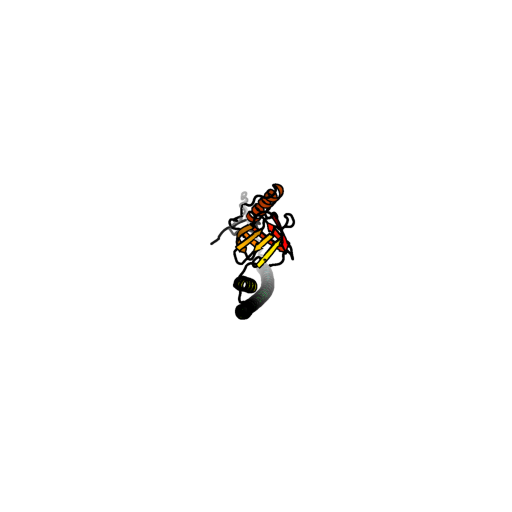1286 O O . ILE A 1 186 ? 19.187 -1.171 -11.959 1.00 92.75 186 ILE A O 1
ATOM 1290 N N . SER A 1 187 ? 18.125 -2.954 -12.775 1.00 93.50 187 SER A N 1
ATOM 1291 C CA . SER A 1 187 ? 18.990 -3.090 -13.949 1.00 93.50 187 SER A CA 1
ATOM 1292 C C . SER A 1 187 ? 18.192 -3.565 -15.149 1.00 93.50 187 SER A C 1
ATOM 1294 O O . SER A 1 187 ? 17.114 -4.129 -14.990 1.00 93.50 187 SER A O 1
ATOM 1296 N N . GLY A 1 188 ? 18.692 -3.354 -16.359 1.00 94.06 188 GLY A N 1
ATOM 1297 C CA . GLY A 1 188 ? 17.963 -3.812 -17.530 1.00 94.06 188 GLY A CA 1
ATOM 1298 C C . GLY A 1 188 ? 18.561 -3.390 -18.853 1.00 94.06 188 GLY A C 1
ATOM 1299 O O . GLY A 1 188 ? 19.679 -2.873 -18.932 1.00 94.06 188 GLY A O 1
ATOM 1300 N N . ASN A 1 189 ? 17.780 -3.619 -19.901 1.00 93.44 189 ASN A N 1
ATOM 1301 C CA . ASN A 1 189 ? 18.042 -3.148 -21.249 1.00 93.44 189 ASN A CA 1
ATOM 1302 C C . ASN A 1 189 ? 16.858 -2.291 -21.708 1.00 93.44 189 ASN A C 1
ATOM 1304 O O . ASN A 1 189 ? 15.713 -2.682 -21.526 1.00 93.44 189 ASN A O 1
ATOM 1308 N N . SER A 1 190 ? 17.126 -1.124 -22.284 1.00 90.69 190 SER A N 1
ATOM 1309 C CA . SER A 1 190 ? 16.115 -0.192 -22.802 1.00 90.69 190 SER A CA 1
ATOM 1310 C C . SER A 1 190 ? 15.888 -0.340 -24.317 1.00 90.69 190 SER A C 1
ATOM 1312 O O . SER A 1 190 ? 15.413 0.582 -24.970 1.00 90.69 190 SER A O 1
ATOM 1314 N N . GLY A 1 191 ? 16.291 -1.469 -24.908 1.00 90.25 191 GLY A N 1
ATOM 1315 C CA . GLY A 1 191 ? 16.270 -1.756 -26.348 1.00 90.25 191 GLY A CA 1
ATOM 1316 C C . GLY A 1 191 ? 17.590 -1.428 -27.061 1.00 90.25 191 GLY A C 1
ATOM 1317 O O . GLY A 1 191 ? 18.059 -2.203 -27.893 1.00 90.25 191 GLY A O 1
ATOM 1318 N N . CYS A 1 192 ? 18.237 -0.306 -26.724 1.00 91.94 192 CYS A N 1
ATOM 1319 C CA . CYS A 1 192 ? 19.547 0.072 -27.284 1.00 91.94 192 CYS A CA 1
ATOM 1320 C C . CYS A 1 192 ? 20.689 -0.043 -26.270 1.00 91.94 192 CYS A C 1
ATOM 1322 O O . CYS A 1 192 ? 21.773 -0.537 -26.588 1.00 91.94 192 CYS A O 1
ATOM 1324 N N . ASN A 1 193 ? 20.451 0.418 -25.043 1.00 94.69 193 ASN A N 1
ATOM 1325 C CA . ASN A 1 193 ? 21.465 0.506 -24.004 1.00 94.69 193 ASN A CA 1
ATOM 1326 C C . ASN A 1 193 ? 21.093 -0.340 -22.794 1.00 94.69 193 ASN A C 1
ATOM 1328 O O . ASN A 1 193 ? 19.930 -0.644 -22.539 1.00 94.69 193 ASN A O 1
ATOM 1332 N N . SER A 1 194 ? 22.108 -0.721 -22.028 1.00 93.56 194 SER A N 1
ATOM 1333 C CA . SER A 1 194 ? 21.896 -1.261 -20.690 1.00 93.56 194 SER A CA 1
ATOM 1334 C C . SER A 1 194 ? 21.844 -0.123 -19.682 1.00 93.56 194 SER A C 1
ATOM 1336 O O . SER A 1 194 ? 22.633 0.822 -19.790 1.00 93.56 194 SER A O 1
ATOM 1338 N N . PHE A 1 195 ? 20.984 -0.251 -18.677 1.00 95.06 195 PHE A N 1
ATOM 1339 C CA . PHE A 1 195 ? 20.883 0.701 -17.579 1.00 95.06 195 PHE A CA 1
ATOM 1340 C C . PHE A 1 195 ? 20.976 0.012 -16.218 1.00 95.06 195 PHE A C 1
ATOM 1342 O O . PHE A 1 195 ? 20.675 -1.176 -16.079 1.00 95.06 195 PHE A O 1
ATOM 1349 N N . THR A 1 196 ? 21.397 0.778 -15.218 1.00 93.88 196 THR A N 1
ATOM 1350 C CA . THR A 1 196 ? 21.432 0.382 -13.810 1.00 93.88 196 THR A CA 1
ATOM 1351 C C . THR A 1 196 ? 21.039 1.551 -12.915 1.00 93.88 196 THR A C 1
ATOM 1353 O O . THR A 1 196 ? 21.165 2.716 -13.292 1.00 93.88 196 THR A O 1
ATOM 1356 N N . GLY A 1 197 ? 20.571 1.251 -11.712 1.00 93.25 197 GLY A N 1
ATOM 1357 C CA . GLY A 1 197 ? 20.208 2.235 -10.705 1.00 93.25 197 GLY A CA 1
ATOM 1358 C C . GLY A 1 197 ? 19.802 1.561 -9.404 1.00 93.25 197 GLY A C 1
ATOM 1359 O O . GLY A 1 197 ? 19.985 0.358 -9.220 1.00 93.25 197 GLY A O 1
ATOM 1360 N N . THR A 1 198 ? 19.211 2.335 -8.507 1.00 91.00 198 THR A N 1
ATOM 1361 C CA . THR A 1 198 ? 18.648 1.837 -7.248 1.00 91.00 198 THR A CA 1
ATOM 1362 C C . THR A 1 198 ? 17.139 1.995 -7.253 1.00 91.00 198 THR A C 1
ATOM 1364 O O . THR A 1 198 ? 16.614 2.883 -7.924 1.00 91.00 198 THR A O 1
ATOM 1367 N N . PHE A 1 199 ? 16.447 1.165 -6.484 1.00 90.94 199 PHE A N 1
ATOM 1368 C CA . PHE A 1 199 ? 15.024 1.353 -6.231 1.00 90.94 199 PHE A CA 1
ATOM 1369 C C . PHE A 1 199 ? 14.685 1.013 -4.782 1.00 90.94 199 PHE A C 1
ATOM 1371 O O . PHE A 1 199 ? 15.377 0.218 -4.144 1.00 90.94 199 PHE A O 1
ATOM 1378 N N . GLU A 1 200 ? 13.593 1.588 -4.299 1.00 87.50 200 GLU A N 1
ATOM 1379 C CA . GLU A 1 200 ? 12.956 1.237 -3.037 1.00 87.50 200 GLU A CA 1
ATOM 1380 C C . GLU A 1 200 ? 11.485 0.904 -3.317 1.00 87.50 200 GLU A C 1
ATOM 1382 O O . GLU A 1 200 ? 10.774 1.680 -3.956 1.00 87.50 200 GLU A O 1
ATOM 1387 N N . ALA A 1 201 ? 11.030 -0.272 -2.878 1.00 86.44 201 ALA A N 1
ATOM 1388 C CA . ALA A 1 201 ? 9.642 -0.715 -3.018 1.00 86.44 201 ALA A CA 1
ATOM 1389 C C . ALA A 1 201 ? 9.006 -0.867 -1.630 1.00 86.44 201 ALA A C 1
ATOM 1391 O O . ALA A 1 201 ? 9.504 -1.628 -0.800 1.00 86.44 201 ALA A O 1
ATOM 1392 N N . GLY A 1 202 ? 7.925 -0.128 -1.380 1.00 77.06 202 GLY A N 1
ATOM 1393 C CA . GLY A 1 202 ? 7.187 -0.141 -0.115 1.00 77.06 202 GLY A CA 1
ATOM 1394 C C . GLY A 1 202 ? 6.060 -1.178 -0.077 1.00 77.06 202 GLY A C 1
ATOM 1395 O O . GLY A 1 202 ? 5.558 -1.611 -1.112 1.00 77.06 202 GLY A O 1
ATOM 1396 N N . GLU A 1 203 ? 5.610 -1.529 1.131 1.00 65.81 203 GLU A N 1
ATOM 1397 C CA . GLU A 1 203 ? 4.608 -2.583 1.396 1.00 65.81 203 GLU A CA 1
ATOM 1398 C C . GLU A 1 203 ? 3.196 -2.280 0.835 1.00 65.81 203 GLU A C 1
ATOM 1400 O O . GLU A 1 203 ? 2.360 -3.175 0.755 1.00 65.81 203 GLU A O 1
ATOM 1405 N N . GLU A 1 204 ? 2.936 -1.045 0.389 1.00 75.31 204 GLU A N 1
ATOM 1406 C CA . GLU A 1 204 ? 1.639 -0.580 -0.143 1.00 75.31 204 GLU A CA 1
ATOM 1407 C C . GLU A 1 204 ? 1.672 -0.256 -1.652 1.00 75.31 204 GLU A C 1
ATOM 1409 O O . GLU A 1 204 ? 0.834 0.493 -2.151 1.00 75.31 204 GLU A O 1
ATOM 1414 N N . GLY A 1 205 ? 2.651 -0.785 -2.395 1.00 84.56 205 GLY A N 1
ATOM 1415 C CA . GLY A 1 205 ? 2.780 -0.524 -3.836 1.00 84.56 205 GLY A CA 1
ATOM 1416 C C . GLY A 1 205 ? 3.474 0.800 -4.172 1.00 84.56 205 GLY A C 1
ATOM 1417 O O . GLY A 1 205 ? 3.471 1.217 -5.327 1.00 84.56 205 GLY A O 1
ATOM 1418 N N . ALA A 1 206 ? 4.079 1.469 -3.187 1.00 89.19 206 ALA A N 1
ATOM 1419 C CA . ALA A 1 206 ? 4.936 2.628 -3.422 1.00 89.19 206 ALA A CA 1
ATOM 1420 C C . ALA A 1 206 ? 6.247 2.191 -4.094 1.00 89.19 206 ALA A C 1
ATOM 1422 O O . ALA A 1 206 ? 6.841 1.185 -3.699 1.00 89.19 206 ALA A O 1
ATOM 1423 N N . LEU A 1 207 ? 6.703 2.955 -5.082 1.00 91.94 207 LEU A N 1
ATOM 1424 C CA . LEU A 1 207 ? 7.956 2.727 -5.795 1.00 91.94 207 LEU A CA 1
ATOM 1425 C C . LEU A 1 207 ? 8.750 4.029 -5.840 1.00 91.94 207 LEU A C 1
ATOM 1427 O O . LEU A 1 207 ? 8.224 5.049 -6.261 1.00 91.94 207 LEU A O 1
ATOM 1431 N N . GLU A 1 208 ? 10.019 3.995 -5.461 1.00 91.50 208 GLU A N 1
ATOM 1432 C CA . GLU A 1 208 ? 10.948 5.093 -5.710 1.00 91.50 208 GLU A CA 1
ATOM 1433 C C . GLU A 1 208 ? 12.119 4.561 -6.528 1.00 91.50 208 GLU A C 1
ATOM 1435 O O . GLU A 1 208 ? 12.840 3.665 -6.089 1.00 91.50 208 GLU A O 1
ATOM 1440 N N . ILE A 1 209 ? 12.301 5.093 -7.736 1.00 93.31 209 ILE A N 1
ATOM 1441 C CA . ILE A 1 209 ? 13.445 4.772 -8.588 1.00 93.31 209 ILE A CA 1
ATOM 1442 C C . ILE A 1 209 ? 14.453 5.914 -8.487 1.00 93.31 209 ILE A C 1
ATOM 1444 O O . ILE A 1 209 ? 14.157 7.075 -8.770 1.00 93.31 209 ILE A O 1
ATOM 1448 N N . GLY A 1 210 ? 15.668 5.569 -8.067 1.00 92.12 210 GLY A N 1
ATOM 1449 C CA . GLY A 1 210 ? 16.786 6.497 -8.008 1.00 92.12 210 GLY A CA 1
ATOM 1450 C C . GLY A 1 210 ? 17.328 6.851 -9.400 1.00 92.12 210 GLY A C 1
ATOM 1451 O O . GLY A 1 210 ? 16.864 6.342 -10.421 1.00 92.12 210 GLY A O 1
ATOM 1452 N N . PRO A 1 211 ? 18.364 7.703 -9.470 1.00 92.06 211 PRO A N 1
ATOM 1453 C CA . PRO A 1 211 ? 18.966 8.092 -10.740 1.00 92.06 211 PRO A CA 1
ATOM 1454 C C . PRO A 1 211 ? 19.453 6.880 -11.544 1.00 92.06 211 PRO A C 1
ATOM 1456 O O . PRO A 1 211 ? 20.251 6.080 -11.051 1.00 92.06 211 PRO A O 1
ATOM 1459 N N . LEU A 1 212 ? 19.013 6.780 -12.800 1.00 93.62 212 LEU A N 1
ATOM 1460 C CA . LEU A 1 212 ? 19.427 5.714 -13.710 1.00 93.62 212 LEU A CA 1
ATOM 1461 C C . LEU A 1 212 ? 20.705 6.102 -14.464 1.00 93.62 212 LEU A C 1
ATOM 1463 O O . LEU A 1 212 ? 20.809 7.175 -15.064 1.00 93.62 212 LEU A O 1
ATOM 1467 N N . ALA A 1 213 ? 21.680 5.200 -14.473 1.00 92.94 213 ALA A N 1
ATOM 1468 C CA . ALA A 1 213 ? 22.863 5.271 -15.314 1.00 92.94 213 ALA A CA 1
ATOM 1469 C C . ALA A 1 213 ? 22.665 4.371 -16.540 1.00 92.94 213 ALA A C 1
ATOM 1471 O O . ALA A 1 213 ? 22.420 3.181 -16.393 1.00 92.94 213 ALA A O 1
ATOM 1472 N N . SER A 1 214 ? 22.802 4.926 -17.747 1.00 93.75 214 SER A N 1
ATOM 1473 C CA . SER A 1 214 ? 22.697 4.190 -19.018 1.00 93.75 214 SER A CA 1
ATOM 1474 C C . SER A 1 214 ? 24.018 4.234 -19.795 1.00 93.75 214 SER A C 1
ATOM 1476 O O . SER A 1 214 ? 24.791 5.198 -19.693 1.00 93.75 214 SER A O 1
ATOM 1478 N N . THR A 1 215 ? 24.289 3.193 -20.586 1.00 92.69 215 THR A N 1
ATOM 1479 C CA . THR A 1 215 ? 25.352 3.221 -21.599 1.00 92.69 215 THR A CA 1
ATOM 1480 C C . THR A 1 215 ? 25.008 4.194 -22.736 1.00 92.69 215 THR A C 1
ATOM 1482 O O . THR A 1 215 ? 23.912 4.732 -22.815 1.00 92.69 215 THR A O 1
ATOM 1485 N N . ARG A 1 216 ? 25.974 4.497 -23.613 1.00 89.25 216 ARG A N 1
ATOM 1486 C CA . ARG A 1 216 ? 25.786 5.455 -24.723 1.00 89.25 216 ARG A CA 1
ATOM 1487 C C . ARG A 1 216 ? 26.172 4.850 -26.069 1.00 89.25 216 ARG A C 1
ATOM 1489 O O . ARG A 1 216 ? 27.069 5.348 -26.749 1.00 89.25 216 ARG A O 1
ATOM 1496 N N . MET A 1 217 ? 25.536 3.740 -26.422 1.00 88.94 217 MET A N 1
ATOM 1497 C CA . MET A 1 217 ? 25.593 3.159 -27.758 1.00 88.94 217 MET A CA 1
ATOM 1498 C C . MET A 1 217 ? 24.673 3.942 -28.697 1.00 88.94 217 MET A C 1
ATOM 1500 O O . MET A 1 217 ? 23.597 4.382 -28.304 1.00 88.94 217 MET A O 1
ATOM 1504 N N . ALA A 1 218 ? 25.110 4.126 -29.941 1.00 87.19 218 ALA A N 1
ATOM 1505 C CA . ALA A 1 218 ? 24.274 4.708 -30.981 1.00 87.19 218 ALA A CA 1
ATOM 1506 C C . ALA A 1 218 ? 23.520 3.590 -31.713 1.00 87.19 218 ALA A C 1
ATOM 1508 O O . ALA A 1 218 ? 24.148 2.744 -32.353 1.00 87.19 218 ALA A O 1
ATOM 1509 N N . C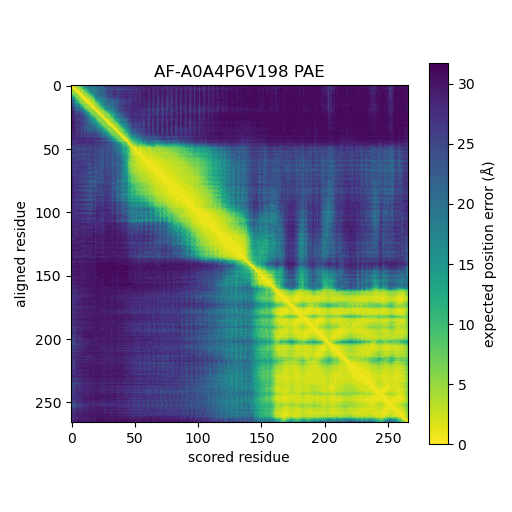YS A 1 219 ? 22.190 3.617 -31.641 1.00 92.38 219 CYS A N 1
ATOM 1510 C CA . CYS A 1 219 ? 21.299 2.743 -32.404 1.00 92.38 219 CYS A CA 1
ATOM 1511 C C . CYS A 1 219 ? 20.544 3.540 -33.479 1.00 92.38 219 CYS A C 1
ATOM 1513 O O . CYS A 1 219 ? 20.795 4.729 -33.690 1.00 92.38 219 CYS A O 1
ATOM 1515 N N . ALA A 1 220 ? 19.624 2.887 -34.191 1.00 93.31 220 ALA A N 1
ATOM 1516 C CA . ALA A 1 220 ? 18.717 3.586 -35.097 1.00 93.31 220 ALA A CA 1
ATOM 1517 C C . ALA A 1 220 ? 17.862 4.612 -34.329 1.00 93.31 220 ALA A C 1
ATOM 1519 O O . ALA A 1 220 ? 17.492 4.381 -33.180 1.00 93.31 220 ALA A O 1
ATOM 1520 N N . GLU A 1 221 ? 17.517 5.722 -34.984 1.00 91.62 221 GLU A N 1
ATOM 1521 C CA . GLU A 1 221 ? 16.808 6.854 -34.365 1.00 91.62 221 GLU A CA 1
ATOM 1522 C C . GLU A 1 221 ? 15.501 6.441 -33.674 1.00 91.62 221 GLU A C 1
ATOM 1524 O O . GLU A 1 221 ? 15.252 6.850 -32.545 1.00 91.62 221 GLU A O 1
ATOM 1529 N N . ALA A 1 222 ? 14.722 5.553 -34.299 1.00 90.12 222 ALA A N 1
ATOM 1530 C CA . ALA A 1 222 ? 13.487 5.030 -33.715 1.00 90.12 222 ALA A CA 1
ATOM 1531 C C . ALA A 1 222 ? 13.721 4.247 -32.408 1.00 90.12 222 ALA A C 1
ATOM 1533 O O . ALA A 1 222 ? 12.937 4.372 -31.474 1.00 90.12 222 ALA A O 1
ATOM 1534 N N . VAL A 1 223 ? 14.816 3.484 -32.315 1.00 90.69 223 VAL A N 1
ATOM 1535 C CA . VAL A 1 223 ? 15.156 2.707 -31.109 1.00 90.69 223 VAL A CA 1
ATOM 1536 C C . VAL A 1 223 ? 15.624 3.635 -29.992 1.00 90.69 223 VAL A C 1
ATOM 1538 O O . VAL A 1 223 ? 15.259 3.441 -28.841 1.00 90.69 223 VAL A O 1
ATOM 1541 N N . MET A 1 224 ? 16.393 4.676 -30.323 1.00 92.25 224 MET A N 1
ATOM 1542 C CA . MET A 1 224 ? 16.811 5.670 -29.329 1.00 92.25 224 MET A CA 1
ATOM 1543 C C . MET A 1 224 ? 15.631 6.494 -28.794 1.00 92.25 224 MET A C 1
ATOM 1545 O O . MET A 1 224 ? 15.643 6.884 -27.631 1.00 92.25 224 MET A O 1
ATOM 1549 N N . ALA A 1 225 ? 14.614 6.759 -29.623 1.00 91.81 225 ALA A N 1
ATOM 1550 C CA . ALA A 1 225 ? 13.389 7.417 -29.173 1.00 91.81 225 ALA A CA 1
ATOM 1551 C C . ALA A 1 225 ? 12.607 6.539 -28.180 1.00 91.81 225 ALA A C 1
ATOM 1553 O O . ALA A 1 225 ? 12.239 7.025 -27.114 1.00 91.81 225 ALA A O 1
ATOM 1554 N N . ALA A 1 226 ? 12.435 5.248 -28.490 1.00 91.69 226 ALA A N 1
ATOM 1555 C CA . ALA A 1 226 ? 11.800 4.288 -27.586 1.00 91.69 226 ALA A CA 1
ATOM 1556 C C . ALA A 1 226 ? 12.595 4.098 -26.281 1.00 91.69 226 ALA A C 1
ATOM 1558 O O . ALA A 1 226 ? 12.012 4.051 -25.203 1.00 91.69 226 ALA A O 1
ATOM 1559 N N . GLU A 1 227 ? 13.932 4.058 -26.351 1.00 93.88 227 GLU A N 1
ATOM 1560 C CA . GLU A 1 227 ? 14.789 4.033 -25.159 1.00 93.88 227 GLU A CA 1
ATOM 1561 C C . GLU A 1 227 ? 14.529 5.242 -24.249 1.00 93.88 227 GLU A C 1
ATOM 1563 O O . GLU A 1 227 ? 14.447 5.089 -23.029 1.00 93.88 227 GLU A O 1
ATOM 1568 N N . ALA A 1 228 ? 14.447 6.446 -24.823 1.00 92.62 228 ALA A N 1
ATOM 1569 C CA . ALA A 1 228 ? 14.244 7.663 -24.048 1.00 92.62 228 ALA A CA 1
ATOM 1570 C C . ALA A 1 228 ? 12.884 7.649 -23.339 1.00 92.62 228 ALA A C 1
ATOM 1572 O O . ALA A 1 228 ? 12.827 7.941 -22.147 1.00 92.62 228 ALA A O 1
ATOM 1573 N N . GLU A 1 229 ? 11.827 7.243 -24.047 1.00 93.06 229 GLU A N 1
ATOM 1574 C CA . GLU A 1 229 ? 10.481 7.072 -23.491 1.00 93.06 229 GLU A CA 1
ATOM 1575 C C . GLU A 1 229 ? 10.477 6.063 -22.336 1.00 93.06 229 GLU A C 1
ATOM 1577 O O . GLU A 1 229 ? 9.964 6.351 -21.256 1.00 93.06 229 GLU A O 1
ATOM 1582 N N . PHE A 1 230 ? 11.142 4.921 -22.517 1.00 94.19 230 PHE A N 1
ATOM 1583 C CA . PHE A 1 230 ? 11.246 3.890 -21.491 1.00 94.19 230 PHE A CA 1
ATOM 1584 C C . PHE A 1 230 ? 11.945 4.377 -20.218 1.00 94.19 230 PHE A C 1
ATOM 1586 O O . PHE A 1 230 ? 11.454 4.173 -19.109 1.00 94.19 230 PHE A O 1
ATOM 1593 N N . LEU A 1 231 ? 13.104 5.028 -20.362 1.00 94.56 231 LEU A N 1
ATOM 1594 C CA . LEU A 1 231 ? 13.887 5.513 -19.222 1.00 94.56 231 LEU A CA 1
ATOM 1595 C C . LEU A 1 231 ? 13.233 6.712 -18.524 1.00 94.56 231 LEU A C 1
ATOM 1597 O O . LEU A 1 231 ? 13.445 6.903 -17.325 1.00 94.56 231 LEU A O 1
ATOM 1601 N N . GLU A 1 232 ? 12.472 7.529 -19.253 1.00 94.75 232 GLU A N 1
ATOM 1602 C CA . GLU A 1 232 ? 11.674 8.615 -18.683 1.00 94.75 232 GLU A CA 1
ATOM 1603 C C . GLU A 1 232 ? 10.497 8.058 -17.879 1.00 94.75 232 GLU A C 1
ATOM 1605 O O . GLU A 1 232 ? 10.310 8.448 -16.728 1.00 94.75 232 GLU A O 1
ATOM 1610 N N . ALA A 1 233 ? 9.768 7.090 -18.437 1.00 94.69 233 ALA A N 1
ATOM 1611 C CA . ALA A 1 233 ? 8.646 6.448 -17.766 1.00 94.69 233 ALA A CA 1
ATOM 1612 C C . ALA A 1 233 ? 9.078 5.643 -16.526 1.00 94.69 233 ALA A C 1
ATOM 1614 O O . ALA A 1 233 ? 8.407 5.678 -15.497 1.00 94.69 233 ALA A O 1
ATOM 1615 N N . LEU A 1 234 ? 10.239 4.975 -16.571 1.00 95.06 234 LEU A N 1
ATOM 1616 C CA . LEU A 1 234 ? 10.823 4.345 -15.381 1.00 95.06 234 LEU A CA 1
ATOM 1617 C C . LEU A 1 234 ? 11.173 5.371 -14.295 1.00 95.06 234 LEU A C 1
ATOM 1619 O O . LEU A 1 234 ? 10.960 5.101 -13.120 1.00 95.06 234 LEU A O 1
ATOM 1623 N N . GLN A 1 235 ? 11.709 6.539 -14.659 1.00 94.81 235 GLN A N 1
ATOM 1624 C CA . GLN A 1 235 ? 12.071 7.578 -13.684 1.00 94.81 235 GLN A CA 1
ATOM 1625 C C . GLN A 1 235 ? 10.869 8.346 -13.123 1.00 94.81 235 GLN A C 1
ATOM 1627 O O . GLN A 1 235 ? 10.979 8.919 -12.042 1.00 94.81 235 GLN A O 1
ATOM 1632 N N . SER A 1 236 ? 9.746 8.399 -13.841 1.00 95.38 236 SER A N 1
ATOM 1633 C CA . SER A 1 236 ? 8.522 9.053 -13.366 1.00 95.38 236 SER A CA 1
ATOM 1634 C C . SER A 1 236 ? 7.642 8.143 -12.506 1.00 95.38 236 SER A C 1
ATOM 1636 O O . SER A 1 236 ? 6.739 8.639 -11.828 1.00 95.38 236 SER A O 1
ATOM 1638 N N . ALA A 1 237 ? 7.901 6.833 -12.511 1.00 95.81 237 ALA A N 1
ATOM 1639 C CA . ALA A 1 237 ? 7.144 5.864 -11.739 1.00 95.81 237 ALA A CA 1
ATOM 1640 C C . ALA A 1 237 ? 7.285 6.109 -10.227 1.00 95.81 237 ALA A C 1
ATOM 1642 O O . ALA A 1 237 ? 8.388 6.129 -9.682 1.00 95.81 237 ALA A O 1
ATOM 1643 N N . SER A 1 238 ? 6.144 6.244 -9.552 1.00 95.00 238 SER A N 1
ATOM 1644 C CA . SER A 1 238 ? 6.044 6.383 -8.093 1.00 95.00 238 SER A CA 1
ATOM 1645 C C . SER A 1 238 ? 5.248 5.261 -7.418 1.00 95.00 238 SER A C 1
ATOM 1647 O O . SER A 1 238 ? 5.186 5.172 -6.191 1.00 95.00 238 SER A O 1
ATOM 1649 N N . ALA A 1 239 ? 4.584 4.423 -8.214 1.00 94.50 239 ALA A N 1
ATOM 1650 C CA . ALA A 1 239 ? 3.790 3.305 -7.733 1.00 94.50 239 ALA A CA 1
ATOM 1651 C C . ALA A 1 239 ? 3.897 2.106 -8.677 1.00 94.50 239 ALA A C 1
ATOM 1653 O O . ALA A 1 239 ? 4.147 2.263 -9.875 1.00 94.50 239 ALA A O 1
ATOM 1654 N N . TYR A 1 240 ? 3.675 0.912 -8.134 1.00 94.56 240 TYR A N 1
ATOM 1655 C CA . TYR A 1 240 ? 3.627 -0.332 -8.887 1.00 94.56 240 TYR A CA 1
ATOM 1656 C C . TYR A 1 240 ? 2.424 -1.187 -8.484 1.00 94.56 240 TYR A C 1
ATOM 1658 O O . TYR A 1 240 ? 2.000 -1.204 -7.328 1.00 94.56 240 TYR A O 1
ATOM 1666 N N . ALA A 1 241 ? 1.897 -1.938 -9.445 1.00 93.31 241 ALA A N 1
ATOM 1667 C CA . ALA A 1 241 ? 0.874 -2.948 -9.229 1.00 93.31 241 ALA A CA 1
ATOM 1668 C C . ALA A 1 241 ? 1.217 -4.200 -10.037 1.00 93.31 241 ALA A C 1
ATOM 1670 O O . ALA A 1 241 ? 1.526 -4.110 -11.224 1.00 93.31 241 ALA A O 1
ATOM 1671 N N . ILE A 1 242 ? 1.155 -5.362 -9.390 1.00 91.88 242 ILE A N 1
ATOM 1672 C CA . ILE A 1 242 ? 1.366 -6.660 -10.034 1.00 91.88 242 ILE A CA 1
ATOM 1673 C C . ILE A 1 242 ? 0.018 -7.377 -10.093 1.00 91.88 242 ILE A C 1
ATOM 1675 O O . ILE A 1 242 ? -0.561 -7.677 -9.049 1.00 91.88 242 ILE A O 1
ATOM 1679 N N . ASP A 1 243 ? -0.458 -7.664 -11.303 1.00 91.94 243 ASP A N 1
ATOM 1680 C CA . ASP A 1 243 ? -1.641 -8.486 -11.565 1.00 91.94 243 ASP A CA 1
ATOM 1681 C C . ASP A 1 243 ? -1.224 -9.708 -12.392 1.00 91.94 243 ASP A C 1
ATOM 1683 O O . ASP A 1 243 ? -0.982 -9.625 -13.595 1.00 91.94 243 ASP A O 1
ATOM 1687 N N . GLY A 1 244 ? -1.059 -10.852 -11.721 1.00 90.81 244 GLY A N 1
ATOM 1688 C CA . GLY A 1 244 ? -0.590 -12.089 -12.349 1.00 90.81 244 GLY A CA 1
ATOM 1689 C C . GLY A 1 244 ? 0.802 -11.946 -12.974 1.00 90.81 244 GLY A C 1
ATOM 1690 O O . GLY A 1 244 ? 1.803 -11.852 -12.262 1.00 90.81 244 GLY A O 1
ATOM 1691 N N . ASP A 1 245 ? 0.842 -11.956 -14.306 1.00 92.94 245 ASP A N 1
ATOM 1692 C CA . ASP A 1 245 ? 2.059 -11.819 -15.111 1.00 92.94 245 ASP A CA 1
ATOM 1693 C C . ASP A 1 245 ? 2.225 -10.411 -15.698 1.00 92.94 245 ASP A C 1
ATOM 1695 O O . ASP A 1 245 ? 3.073 -10.209 -16.560 1.00 92.94 245 ASP A O 1
ATOM 1699 N N . THR A 1 246 ? 1.462 -9.425 -15.224 1.00 94.19 246 THR A N 1
ATOM 1700 C CA . THR A 1 246 ? 1.557 -8.037 -15.683 1.00 94.19 246 THR A CA 1
ATOM 1701 C C . THR A 1 246 ? 1.967 -7.112 -14.539 1.00 94.19 246 THR A C 1
ATOM 1703 O O . THR A 1 246 ? 1.338 -7.083 -13.481 1.00 94.19 246 THR A O 1
ATOM 1706 N N . LEU A 1 247 ? 3.014 -6.322 -14.764 1.00 95.31 247 LEU A N 1
ATOM 1707 C CA . LEU A 1 247 ? 3.458 -5.233 -13.900 1.00 95.31 247 LEU A CA 1
ATOM 1708 C C . LEU A 1 247 ? 3.039 -3.903 -14.523 1.00 95.31 247 LEU A C 1
ATOM 1710 O O . LEU A 1 247 ? 3.445 -3.572 -15.633 1.00 95.31 247 LEU A O 1
ATOM 1714 N N . THR A 1 248 ? 2.257 -3.123 -13.787 1.00 96.19 248 THR A N 1
ATOM 1715 C CA . THR A 1 248 ? 1.911 -1.746 -14.149 1.00 96.19 248 THR A CA 1
ATOM 1716 C C . THR A 1 248 ? 2.676 -0.787 -13.251 1.00 96.19 248 THR A C 1
ATOM 1718 O O . THR A 1 248 ? 2.620 -0.915 -12.028 1.00 96.19 248 THR A O 1
ATOM 1721 N N . LEU A 1 249 ? 3.373 0.173 -13.850 1.00 96.19 249 LEU A N 1
ATOM 1722 C CA . LEU A 1 249 ? 4.007 1.287 -13.153 1.00 96.19 249 LEU A CA 1
ATOM 1723 C C . LEU A 1 249 ? 3.199 2.555 -13.398 1.00 96.19 249 LEU A C 1
ATOM 1725 O O . LEU A 1 249 ? 2.817 2.827 -14.539 1.00 96.19 249 LEU A O 1
ATOM 1729 N N . SER A 1 250 ? 2.981 3.336 -12.343 1.00 97.06 250 SER A N 1
ATOM 1730 C CA . SER A 1 250 ? 2.207 4.576 -12.407 1.00 97.06 250 SER A CA 1
ATOM 1731 C C . SER A 1 250 ? 2.977 5.769 -11.857 1.00 97.06 250 SER A C 1
ATOM 1733 O O . SER A 1 250 ? 3.768 5.629 -10.921 1.00 97.06 250 SER A O 1
ATOM 1735 N N . ASP A 1 251 ? 2.718 6.945 -12.423 1.00 95.81 251 ASP A N 1
ATOM 1736 C CA . ASP A 1 251 ? 3.234 8.223 -11.927 1.00 95.81 251 ASP A CA 1
ATOM 1737 C C . ASP A 1 251 ? 2.527 8.683 -10.635 1.00 95.81 251 ASP A C 1
ATOM 1739 O O . ASP A 1 251 ? 1.610 8.031 -10.122 1.00 95.81 251 ASP A O 1
ATOM 1743 N N . ALA A 1 252 ? 2.958 9.832 -10.107 1.00 93.31 252 ALA A N 1
ATOM 1744 C CA . ALA A 1 252 ? 2.416 10.418 -8.878 1.00 93.31 252 ALA A CA 1
ATOM 1745 C C . ALA A 1 252 ? 0.958 10.890 -9.009 1.00 93.31 252 ALA A C 1
ATOM 1747 O O . ALA A 1 252 ? 0.277 11.069 -7.997 1.00 93.31 252 ALA A O 1
ATOM 1748 N N . ASP A 1 253 ? 0.479 11.080 -10.239 1.00 93.69 253 ASP A N 1
ATOM 1749 C CA . ASP A 1 253 ? -0.903 11.439 -10.553 1.00 93.69 253 ASP A CA 1
ATOM 1750 C C . ASP A 1 253 ? -1.795 10.189 -10.728 1.00 93.69 253 ASP A C 1
ATOM 1752 O O . ASP A 1 253 ? -3.017 10.305 -10.850 1.00 93.69 253 ASP A O 1
ATOM 1756 N N . GLY A 1 254 ? -1.204 8.988 -10.689 1.00 92.00 254 GLY A N 1
ATOM 1757 C CA . GLY A 1 254 ? -1.881 7.701 -10.825 1.00 92.00 254 GLY A CA 1
ATOM 1758 C C . GLY A 1 254 ? -2.065 7.234 -12.271 1.00 92.00 254 GLY A C 1
ATOM 1759 O O . GLY A 1 254 ? -2.787 6.259 -12.498 1.00 92.00 254 GLY A O 1
ATOM 1760 N N . ASN A 1 255 ? -1.438 7.888 -13.251 1.00 95.25 255 ASN A N 1
ATOM 1761 C CA . ASN A 1 255 ? -1.483 7.447 -14.643 1.00 95.25 255 ASN A CA 1
ATOM 1762 C C . ASN A 1 255 ? -0.484 6.313 -14.861 1.00 95.25 255 ASN A C 1
ATOM 1764 O O . ASN A 1 255 ? 0.661 6.403 -14.424 1.00 95.25 255 ASN A O 1
ATOM 1768 N N . ALA A 1 256 ? -0.898 5.267 -15.577 1.00 95.31 256 ALA A N 1
ATOM 1769 C CA . ALA A 1 256 ? 0.015 4.206 -15.985 1.00 95.31 256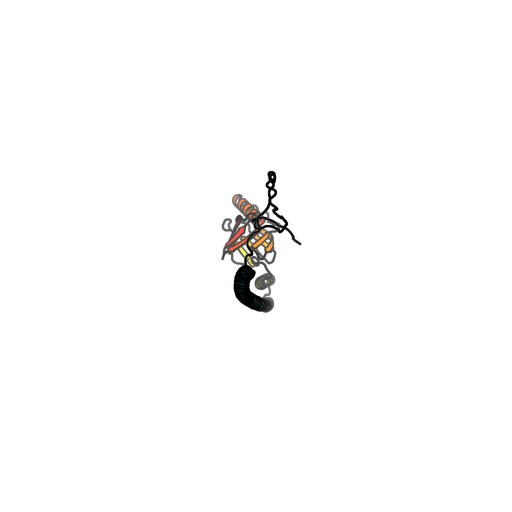 ALA A CA 1
ATOM 1770 C C . ALA A 1 256 ? 1.043 4.759 -16.984 1.00 95.31 256 ALA A C 1
ATOM 1772 O O . ALA A 1 256 ? 0.668 5.264 -18.044 1.00 95.31 256 ALA A O 1
ATOM 1773 N N . VAL A 1 257 ? 2.325 4.650 -16.638 1.00 95.75 257 VAL A N 1
ATOM 1774 C CA . VAL A 1 257 ? 3.459 5.096 -17.463 1.00 95.75 257 VAL A CA 1
ATOM 1775 C C . VAL A 1 257 ? 4.158 3.931 -18.156 1.00 95.75 257 VAL A C 1
ATOM 1777 O O . VAL A 1 257 ? 4.673 4.108 -19.254 1.00 95.75 257 VAL A O 1
ATOM 1780 N N . LEU A 1 258 ? 4.133 2.732 -17.561 1.00 95.38 258 LEU A N 1
ATOM 1781 C CA . LEU A 1 258 ? 4.639 1.501 -18.171 1.00 95.38 258 LEU A CA 1
ATOM 1782 C C . LEU A 1 258 ? 3.749 0.314 -17.820 1.00 95.38 258 LEU A C 1
ATOM 1784 O O . LEU A 1 258 ? 3.290 0.176 -16.687 1.00 95.38 258 LEU A O 1
ATOM 1788 N N . VAL A 1 259 ? 3.572 -0.575 -18.793 1.00 95.56 259 VAL A N 1
ATOM 1789 C CA . VAL A 1 259 ? 2.973 -1.897 -18.606 1.00 95.56 259 VAL A CA 1
ATOM 1790 C C . VAL A 1 259 ? 3.970 -2.920 -19.129 1.00 95.56 259 VAL A C 1
ATOM 1792 O O . VAL A 1 259 ? 4.468 -2.800 -20.248 1.00 95.56 259 VAL A O 1
ATOM 1795 N N . LEU A 1 260 ? 4.308 -3.884 -18.284 1.00 96.06 260 LEU A N 1
ATOM 1796 C CA . LEU A 1 260 ? 5.377 -4.842 -18.512 1.00 96.06 260 LEU A CA 1
ATOM 1797 C C . LEU A 1 260 ? 4.851 -6.254 -18.273 1.00 96.06 260 LEU A C 1
ATOM 1799 O O . LEU A 1 260 ? 4.069 -6.480 -17.351 1.00 96.06 260 LEU A O 1
ATOM 1803 N N . ASP A 1 261 ? 5.331 -7.208 -19.057 1.00 95.38 261 ASP A N 1
ATOM 1804 C CA . ASP A 1 261 ? 4.960 -8.616 -18.930 1.00 95.38 261 ASP A CA 1
ATOM 1805 C C . ASP A 1 261 ? 6.053 -9.400 -18.209 1.00 95.38 261 ASP A C 1
ATOM 1807 O O . ASP A 1 261 ? 7.247 -9.121 -18.349 1.00 95.38 261 ASP A O 1
ATOM 1811 N N . ARG A 1 262 ? 5.665 -10.405 -17.426 1.00 93.50 262 ARG A N 1
ATOM 1812 C CA . ARG A 1 262 ? 6.603 -11.212 -16.655 1.00 93.50 262 ARG A CA 1
ATOM 1813 C C . ARG A 1 262 ? 7.569 -11.932 -17.587 1.00 93.50 262 ARG A C 1
ATOM 1815 O O . ARG A 1 262 ? 7.170 -12.641 -18.510 1.00 93.50 262 ARG A O 1
ATOM 1822 N N . ALA A 1 263 ? 8.857 -11.787 -17.303 1.00 87.75 263 ALA A N 1
ATOM 1823 C CA . ALA A 1 263 ? 9.929 -12.476 -18.003 1.00 87.75 263 ALA A CA 1
ATOM 1824 C C . ALA A 1 263 ? 10.606 -13.485 -17.066 1.00 87.75 263 ALA A C 1
ATOM 1826 O O . ALA A 1 263 ? 10.618 -13.315 -15.845 1.00 87.75 263 ALA A O 1
ATOM 1827 N N . ALA A 1 264 ? 11.179 -14.549 -17.631 1.00 73.75 264 ALA A N 1
ATOM 1828 C CA . ALA A 1 264 ? 11.944 -15.512 -16.847 1.00 73.75 264 ALA A CA 1
ATOM 1829 C C . ALA A 1 264 ? 13.152 -14.823 -16.183 1.00 73.75 264 ALA A C 1
ATOM 1831 O O . ALA A 1 264 ? 13.881 -14.071 -16.843 1.00 73.75 264 ALA A O 1
ATOM 1832 N N . ALA A 1 265 ? 13.350 -15.085 -14.888 1.00 58.34 265 ALA A N 1
ATOM 1833 C CA . ALA A 1 265 ? 14.621 -14.811 -14.227 1.00 58.34 265 ALA A CA 1
ATOM 1834 C C . ALA A 1 265 ? 15.694 -15.677 -14.911 1.00 58.34 265 ALA A C 1
ATOM 1836 O O . ALA A 1 265 ? 15.461 -16.870 -15.122 1.00 58.34 265 ALA A O 1
ATOM 1837 N N . GLU A 1 266 ? 16.786 -15.052 -15.354 1.00 47.03 266 GLU A N 1
ATOM 1838 C CA . GLU A 1 266 ? 17.952 -15.750 -15.922 1.00 47.03 266 GLU A CA 1
ATOM 1839 C C . GLU A 1 266 ? 18.935 -16.123 -14.825 1.00 47.03 266 GLU A C 1
ATOM 1841 O O . GLU A 1 266 ? 19.134 -15.249 -13.950 1.00 47.03 266 GLU A O 1
#

Secondary structure (DSSP, 8-state):
----------------------------PPP----------PPP---HHHHHHHHHHHHHHHHHHHHHHHHHHHHHHHHHHHHHHHHHHHHHHHHHHHHHHHHHHHHHHHHHHHHHHHHHHHHHHHHHHHHHHHHHHHTT--STTHHHHHHHHHHHHTT-S-TTTTEEEE-TTSTT-EEEE-SSEEEEE-SSSEEEEEEEE-TTSBEEE-PPEE------HHHHHHHHHHHHHHHH--EEEEETTEEEEE-TTS-EEEEEEEE---

Foldseek 3Di:
DDDDDDDDDDDDDDDDDDDDDDDPPPDDDDDPDDDDDDDDDDDDPPDPVVVVVVVVVVVVVVVVVVVVVVVVVVVVVVVVVVVVVVVVVVVVVVVVVVVVVVVVVVVVVVVVVVVVVVVVVVLVVQLVVLVVVLVVVVVVDPDPPVNQVSVQVSCVSSVNAAPQALFKWAAPVAVQWIWHHHRFKIWTDQNFWTKIFGWDADPVFFIATDDIDIDDDDDPPVSVVSSVLVNVLVNQFGGWDDDPQWIFTAGPVGDTSGITGTDDRD